Protein AF-A0A6J5WSJ8-F1 (afdb_monomer_lite)

Organism: Prunus armeniaca (NCBI:txid36596)

Sequence (218 aa):
MFQLLLCAAILGEIALILALLLEIKLAEPVMIAVDRLKRGRGPLVVRIIAGSVLFVLVARVYGTINIIKRTTMLNPSVLMNMLQISMTGFLLFLSVILDRLHHYTREVSLLRTEMEAAQRENQTFQEEKNGRAMELKILGQEIAKLRTNIMNTETEYETKAKGAKLEKTKAYALRKQYEGLLAEIDRVQEDNQILRSQLEWVDLSYDDKTKHARKRLH

Radius of gyration: 63.47 Å; chains: 1; bounding box: 126×29×179 Å

pLDDT: mean 77.01, std 12.91, range [43.78, 96.25]

Structure (mmCIF, N/CA/C/O backbone):
data_AF-A0A6J5WSJ8-F1
#
_entry.id   AF-A0A6J5WSJ8-F1
#
loop_
_atom_site.group_PDB
_atom_site.id
_atom_site.type_symbol
_atom_site.label_atom_id
_atom_site.label_alt_id
_atom_site.label_comp_id
_atom_site.label_asym_id
_atom_site.label_entity_id
_atom_site.label_seq_id
_atom_site.pdbx_PDB_ins_code
_atom_site.Cartn_x
_atom_site.Cartn_y
_atom_site.Cartn_z
_atom_site.occupancy
_atom_site.B_iso_or_equiv
_atom_site.auth_seq_id
_atom_site.auth_comp_id
_atom_site.auth_asym_id
_atom_site.auth_atom_id
_atom_site.pdbx_PDB_model_num
ATOM 1 N N . MET A 1 1 ? 43.840 13.680 -35.244 1.00 62.50 1 MET A N 1
ATOM 2 C CA . MET A 1 1 ? 42.854 14.376 -34.384 1.00 62.50 1 MET A CA 1
ATOM 3 C C . MET A 1 1 ? 41.443 13.793 -34.524 1.00 62.50 1 MET A C 1
ATOM 5 O O . MET A 1 1 ? 40.923 13.310 -33.530 1.00 62.50 1 MET A O 1
ATOM 9 N N . PHE A 1 2 ? 40.851 13.727 -35.726 1.00 72.69 2 PHE A N 1
ATOM 10 C CA . PHE A 1 2 ? 39.487 13.188 -35.926 1.00 72.69 2 PHE A CA 1
ATOM 11 C C . PHE A 1 2 ? 39.263 11.739 -35.449 1.00 72.69 2 PHE A C 1
ATOM 13 O O . PHE A 1 2 ? 38.199 11.429 -34.928 1.00 72.69 2 PHE A O 1
ATOM 20 N N . GLN A 1 3 ? 40.256 10.853 -35.564 1.00 75.38 3 GLN A N 1
ATOM 21 C CA . GLN A 1 3 ? 40.115 9.457 -35.120 1.00 75.38 3 GLN A CA 1
ATOM 22 C C . GLN A 1 3 ? 40.036 9.280 -33.605 1.00 75.38 3 GLN A C 1
ATOM 24 O O . GLN A 1 3 ? 39.341 8.383 -33.144 1.00 75.38 3 GLN A O 1
ATOM 29 N N . LEU A 1 4 ? 40.695 10.146 -32.832 1.00 77.19 4 LEU A N 1
ATOM 30 C CA . LEU A 1 4 ? 40.590 10.121 -31.372 1.00 77.19 4 LEU A CA 1
ATOM 31 C C . LEU A 1 4 ? 39.175 10.509 -30.930 1.00 77.19 4 LEU A C 1
ATOM 33 O O . LEU A 1 4 ? 38.622 9.885 -30.034 1.00 77.19 4 LEU A O 1
ATOM 37 N N . LEU A 1 5 ? 38.571 11.480 -31.621 1.00 78.56 5 LEU A N 1
ATOM 38 C CA . LEU A 1 5 ? 37.184 11.897 -31.411 1.00 78.56 5 LEU A CA 1
ATOM 39 C C . LEU A 1 5 ? 36.191 10.765 -31.713 1.00 78.56 5 LEU A C 1
ATOM 41 O O . LEU A 1 5 ? 35.295 10.514 -30.915 1.00 78.56 5 LEU A O 1
ATOM 45 N N . LEU A 1 6 ? 36.381 10.049 -32.827 1.00 78.38 6 LEU A N 1
ATOM 46 C CA . LEU A 1 6 ? 35.562 8.883 -33.183 1.00 78.38 6 LEU A CA 1
ATOM 47 C C . LEU A 1 6 ? 35.710 7.756 -32.148 1.00 78.38 6 LEU A C 1
ATOM 49 O O . LEU A 1 6 ? 34.717 7.166 -31.742 1.00 78.38 6 LEU A O 1
ATOM 53 N N . CYS A 1 7 ? 36.931 7.492 -31.679 1.00 76.50 7 CYS A N 1
ATOM 54 C CA . CYS A 1 7 ? 37.186 6.467 -30.667 1.00 76.50 7 CYS A CA 1
ATOM 55 C C . CYS A 1 7 ? 36.542 6.822 -29.314 1.00 76.50 7 CYS A C 1
ATOM 57 O O . CYS A 1 7 ? 35.886 5.983 -28.702 1.00 76.50 7 CYS A O 1
ATOM 59 N N . ALA A 1 8 ? 36.651 8.083 -28.882 1.00 79.94 8 ALA A N 1
ATOM 60 C CA . ALA A 1 8 ? 35.991 8.574 -27.673 1.00 79.94 8 ALA A CA 1
ATOM 61 C C . ALA A 1 8 ? 34.458 8.509 -27.778 1.00 79.94 8 ALA A C 1
ATOM 63 O O . ALA A 1 8 ? 33.795 8.154 -26.806 1.00 79.94 8 ALA A O 1
ATOM 64 N N . ALA A 1 9 ? 33.896 8.799 -28.957 1.00 77.31 9 ALA A N 1
ATOM 65 C CA . ALA A 1 9 ? 32.463 8.669 -29.208 1.00 77.31 9 ALA A CA 1
ATOM 66 C C . ALA A 1 9 ? 31.991 7.210 -29.089 1.00 77.31 9 ALA A C 1
ATOM 68 O O . ALA A 1 9 ? 31.019 6.952 -28.387 1.00 77.31 9 ALA A O 1
ATOM 69 N N . ILE A 1 10 ? 32.720 6.254 -29.683 1.00 79.31 10 ILE A N 1
ATOM 70 C CA . ILE A 1 10 ? 32.412 4.818 -29.559 1.00 79.31 10 ILE A CA 1
ATOM 71 C C . ILE A 1 10 ? 32.487 4.384 -28.091 1.00 79.31 10 ILE A C 1
ATOM 73 O O . ILE A 1 10 ? 31.609 3.672 -27.612 1.00 79.31 10 ILE A O 1
ATOM 77 N N . LEU A 1 11 ? 33.510 4.833 -27.358 1.00 81.44 11 LEU A N 1
ATOM 78 C CA . LEU A 1 11 ? 33.662 4.510 -25.940 1.00 81.44 11 LEU A CA 1
ATOM 79 C C . LEU A 1 11 ? 32.494 5.061 -25.106 1.00 81.44 11 LEU A C 1
ATOM 81 O O . LEU A 1 11 ? 31.986 4.364 -24.232 1.00 81.44 11 LEU A O 1
ATOM 85 N N . GLY A 1 12 ? 32.039 6.281 -25.405 1.00 77.31 12 GLY A N 1
ATOM 86 C CA . GLY A 1 12 ? 30.865 6.886 -24.777 1.00 77.31 12 GLY A CA 1
ATOM 87 C C . GLY A 1 12 ? 29.566 6.142 -25.092 1.00 77.31 12 GLY A C 1
ATOM 88 O O . GLY A 1 12 ? 28.760 5.914 -24.194 1.00 77.31 12 GLY A O 1
ATOM 89 N N . GLU A 1 13 ? 29.374 5.707 -26.338 1.00 73.75 13 GLU A N 1
ATOM 90 C CA . GLU A 1 13 ? 28.208 4.911 -26.739 1.00 73.75 13 GLU A CA 1
ATOM 91 C C . GLU A 1 13 ? 28.204 3.525 -26.083 1.00 73.75 13 GLU A C 1
ATOM 93 O O . GLU A 1 13 ? 27.172 3.092 -25.574 1.00 73.75 13 GLU A O 1
ATOM 98 N N . ILE A 1 14 ? 29.354 2.848 -26.015 1.00 76.75 14 ILE A N 1
ATOM 99 C CA . ILE A 1 14 ? 29.485 1.560 -25.319 1.00 76.75 14 ILE A CA 1
ATOM 100 C C . ILE A 1 14 ? 29.242 1.732 -23.817 1.00 76.75 14 ILE A C 1
ATOM 102 O O . ILE A 1 14 ? 28.529 0.924 -23.228 1.00 76.75 14 ILE A O 1
ATOM 106 N N . ALA A 1 15 ? 29.778 2.787 -23.198 1.00 76.62 15 ALA A N 1
ATOM 107 C CA . ALA A 1 15 ? 29.519 3.094 -21.793 1.00 76.62 15 ALA A CA 1
ATOM 108 C C . ALA A 1 15 ? 28.029 3.367 -21.532 1.00 76.62 15 ALA A C 1
ATOM 110 O O . ALA A 1 15 ? 27.500 2.923 -20.517 1.00 76.62 15 ALA A O 1
ATOM 111 N N . LEU A 1 16 ? 27.335 4.031 -22.462 1.00 71.75 16 LEU A N 1
ATOM 112 C CA . LEU A 1 16 ? 25.893 4.272 -22.381 1.00 71.75 16 LEU A CA 1
ATOM 113 C C . LEU A 1 16 ? 25.083 2.972 -22.502 1.00 71.75 16 LEU A C 1
ATOM 115 O O . LEU A 1 16 ? 24.150 2.760 -21.731 1.00 71.75 16 LEU A O 1
ATOM 119 N N . ILE A 1 17 ? 25.452 2.084 -23.431 1.00 72.62 17 ILE A N 1
ATOM 120 C CA . ILE A 1 17 ? 24.829 0.756 -23.568 1.00 72.62 17 ILE A CA 1
ATOM 121 C C . ILE A 1 17 ? 25.077 -0.075 -22.308 1.00 72.62 17 ILE A C 1
ATOM 123 O O . ILE A 1 17 ? 24.162 -0.730 -21.813 1.00 72.62 17 ILE A O 1
ATOM 127 N N . LEU A 1 18 ? 26.294 -0.031 -21.767 1.00 70.94 18 LEU A N 1
ATOM 128 C CA . LEU A 1 18 ? 26.653 -0.756 -20.556 1.00 70.94 18 LEU A CA 1
ATOM 129 C C . LEU A 1 18 ? 25.909 -0.207 -19.333 1.00 70.94 18 LEU A C 1
ATOM 131 O O . LEU A 1 18 ? 25.425 -1.002 -18.540 1.00 70.94 18 LEU A O 1
ATOM 135 N N . ALA A 1 19 ? 25.746 1.112 -19.212 1.00 68.25 19 ALA A N 1
ATOM 136 C CA . ALA A 1 19 ? 24.919 1.731 -18.176 1.00 68.25 19 ALA A CA 1
ATOM 137 C C . ALA A 1 19 ? 23.450 1.289 -18.292 1.00 68.25 19 ALA A C 1
ATOM 139 O O . ALA A 1 19 ? 22.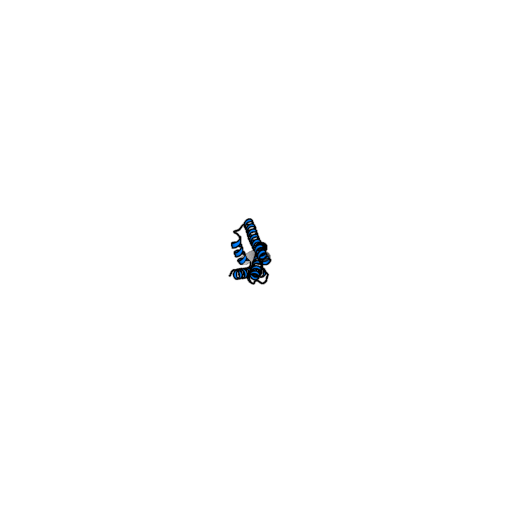852 0.882 -17.302 1.00 68.25 19 ALA A O 1
ATOM 140 N N . LEU A 1 20 ? 22.887 1.264 -19.505 1.00 66.38 20 LEU A N 1
ATOM 141 C CA . LEU A 1 20 ? 21.530 0.755 -19.743 1.00 66.38 20 LEU A CA 1
ATOM 142 C C . LEU A 1 20 ? 21.379 -0.733 -19.378 1.00 66.38 20 LEU A C 1
ATOM 144 O O . LEU A 1 20 ? 20.339 -1.122 -18.853 1.00 66.38 20 LEU A O 1
ATOM 148 N N . LEU A 1 21 ? 22.400 -1.560 -19.635 1.00 67.25 21 LEU A N 1
ATOM 149 C CA . LEU A 1 21 ? 22.406 -2.981 -19.262 1.00 67.25 21 LEU A CA 1
ATOM 150 C C . LEU A 1 21 ? 22.602 -3.203 -17.757 1.00 67.25 21 LEU A C 1
ATOM 152 O O . LEU A 1 21 ? 21.998 -4.111 -17.189 1.00 67.25 21 LEU A O 1
ATOM 156 N N . LEU A 1 22 ? 23.468 -2.408 -17.126 1.00 63.81 22 LEU A N 1
ATOM 157 C CA . LEU A 1 22 ? 23.772 -2.495 -15.699 1.00 63.81 22 LEU A CA 1
ATOM 158 C C . LEU A 1 22 ? 22.579 -2.049 -14.852 1.00 63.81 22 LEU A C 1
ATOM 160 O O . LEU A 1 22 ? 22.399 -2.536 -13.735 1.00 63.81 22 LEU A O 1
ATOM 164 N N . GLU A 1 23 ? 21.771 -1.114 -15.354 1.00 57.41 23 GLU A N 1
ATOM 165 C CA . GLU A 1 23 ? 20.912 -0.321 -14.489 1.00 57.41 23 GLU A CA 1
ATOM 166 C C . GLU A 1 23 ? 19.469 -0.216 -14.965 1.00 57.41 23 GLU A C 1
ATOM 168 O O . GLU A 1 23 ? 18.970 0.825 -15.380 1.00 57.41 23 GLU A O 1
ATOM 173 N N . ILE A 1 24 ? 18.718 -1.245 -14.591 1.00 57.22 24 ILE A N 1
ATOM 174 C CA . ILE A 1 24 ? 17.277 -1.176 -14.306 1.00 57.22 24 ILE A CA 1
ATOM 175 C C . ILE A 1 24 ? 17.001 -0.254 -13.071 1.00 57.22 24 ILE A C 1
ATOM 177 O O . ILE A 1 24 ? 15.909 -0.264 -12.508 1.00 57.22 24 ILE A O 1
ATOM 181 N N . LYS A 1 25 ? 17.964 0.568 -12.604 1.00 52.00 25 LYS A N 1
ATOM 182 C CA . LYS A 1 25 ? 17.822 1.470 -11.436 1.00 52.00 25 LYS A CA 1
ATOM 183 C C . LYS A 1 25 ? 18.343 2.911 -11.599 1.00 52.00 25 LYS A C 1
ATOM 185 O O . LYS A 1 25 ? 17.672 3.793 -11.087 1.00 52.00 25 LYS A O 1
ATOM 190 N N . LEU A 1 26 ? 19.452 3.198 -12.295 1.00 49.84 26 LEU A N 1
ATOM 191 C CA . LEU A 1 26 ? 19.887 4.589 -12.585 1.00 49.84 26 LEU A CA 1
ATOM 192 C C . LEU A 1 26 ? 19.557 5.066 -14.010 1.00 49.84 26 LEU A C 1
ATOM 194 O O . LEU A 1 26 ? 20.022 6.121 -14.445 1.00 49.84 26 LEU A O 1
ATOM 198 N N . ALA A 1 27 ? 18.693 4.343 -14.725 1.00 57.38 27 ALA A N 1
ATOM 199 C CA . ALA A 1 27 ? 18.149 4.810 -15.994 1.00 57.38 27 ALA A CA 1
ATOM 200 C C . ALA A 1 27 ? 17.342 6.114 -15.852 1.00 57.38 27 ALA A C 1
ATOM 202 O O . ALA A 1 27 ? 17.273 6.863 -16.815 1.00 57.38 27 ALA A O 1
ATOM 203 N N . GLU A 1 28 ? 16.778 6.440 -14.682 1.00 59.38 28 GLU A N 1
ATOM 204 C CA . GLU A 1 28 ? 15.999 7.673 -14.476 1.00 59.38 28 GLU A CA 1
ATOM 205 C C . GLU A 1 28 ? 16.780 8.968 -14.770 1.00 59.38 28 GLU A C 1
ATOM 207 O O . GLU A 1 28 ? 16.355 9.726 -15.647 1.00 59.38 28 GLU A O 1
ATOM 212 N N . PRO A 1 29 ? 17.921 9.263 -14.113 1.00 57.91 29 PRO A N 1
ATOM 213 C CA . PRO A 1 29 ? 18.657 10.499 -14.376 1.00 57.91 29 PRO A CA 1
ATOM 214 C C . PRO A 1 29 ? 19.257 10.544 -15.788 1.00 57.91 29 PRO A C 1
ATOM 216 O O . PRO A 1 29 ? 19.247 11.601 -16.426 1.00 57.91 29 PRO A O 1
ATOM 219 N N . VAL A 1 30 ? 19.735 9.405 -16.306 1.00 60.12 30 VAL A N 1
ATOM 220 C CA . VAL A 1 30 ? 20.294 9.303 -17.665 1.00 60.12 30 VAL A CA 1
ATOM 221 C C . VAL A 1 30 ? 19.201 9.519 -18.715 1.00 60.12 30 VAL A C 1
ATOM 223 O O . VAL A 1 30 ? 19.397 10.280 -19.662 1.00 60.12 30 VAL A O 1
ATOM 226 N N . MET A 1 31 ? 18.017 8.940 -18.520 1.00 59.97 31 MET A N 1
ATOM 227 C CA . MET A 1 31 ? 16.862 9.117 -19.401 1.00 59.97 31 MET A CA 1
ATOM 228 C C . MET A 1 31 ? 16.343 10.553 -19.361 1.00 59.97 31 MET A C 1
ATOM 230 O O . MET A 1 31 ? 16.075 11.102 -20.421 1.00 59.97 31 MET A O 1
ATOM 234 N N . ILE A 1 32 ? 16.283 11.210 -18.195 1.00 62.22 32 ILE A N 1
ATOM 235 C CA . ILE A 1 32 ? 15.888 12.628 -18.099 1.00 62.22 32 ILE A CA 1
ATOM 236 C C . ILE A 1 32 ? 16.868 13.525 -18.872 1.00 62.22 32 ILE A C 1
ATOM 238 O O . ILE A 1 32 ? 16.444 14.466 -19.551 1.00 62.22 32 ILE A O 1
ATOM 242 N N . ALA A 1 33 ? 18.172 13.241 -18.804 1.00 60.81 33 ALA A N 1
ATOM 243 C CA . ALA A 1 33 ? 19.187 13.982 -19.551 1.00 60.81 33 ALA A CA 1
ATOM 244 C C . ALA A 1 33 ? 19.078 13.748 -21.071 1.00 60.81 33 ALA A C 1
ATOM 246 O O . ALA A 1 33 ? 19.107 14.708 -21.848 1.00 60.81 33 ALA A O 1
ATOM 247 N N . VAL A 1 34 ? 18.886 12.497 -21.500 1.00 61.19 34 VAL A N 1
ATOM 248 C CA . VAL A 1 34 ? 18.713 12.139 -22.920 1.00 61.19 34 VAL A CA 1
ATOM 249 C C . VAL A 1 34 ? 17.382 12.664 -23.474 1.00 61.19 34 VAL A C 1
ATOM 251 O O . VAL A 1 34 ? 17.343 13.182 -24.592 1.00 61.19 34 VAL A O 1
ATOM 254 N N . ASP A 1 35 ? 16.305 12.627 -22.690 1.00 60.91 35 ASP A N 1
ATOM 255 C CA . ASP A 1 35 ? 14.992 13.148 -23.072 1.00 60.91 35 ASP A CA 1
ATOM 256 C C . ASP A 1 35 ? 15.025 14.664 -23.252 1.00 60.91 35 ASP A C 1
ATOM 258 O O . ASP A 1 35 ? 14.472 15.173 -24.227 1.00 60.91 35 ASP A O 1
ATOM 262 N N . ARG A 1 36 ? 15.728 15.408 -22.388 1.00 60.16 36 ARG A N 1
ATOM 263 C CA . ARG A 1 36 ? 15.911 16.860 -22.577 1.00 60.16 36 ARG A CA 1
ATOM 264 C C . ARG A 1 36 ? 16.653 17.190 -23.871 1.00 60.16 36 ARG A C 1
ATOM 266 O O . ARG A 1 36 ? 16.349 18.204 -24.496 1.00 60.16 36 ARG A O 1
ATOM 273 N N . LEU A 1 37 ? 17.577 16.330 -24.298 1.00 53.84 37 LEU A N 1
ATOM 274 C CA . LEU A 1 37 ? 18.325 16.514 -25.541 1.00 53.84 37 LEU A CA 1
ATOM 275 C C . LEU A 1 37 ? 17.518 16.105 -26.790 1.00 53.84 37 LEU A C 1
ATOM 277 O O . LEU A 1 37 ? 17.679 16.715 -27.851 1.00 53.84 37 LEU A O 1
ATOM 281 N N . LYS A 1 38 ? 16.629 15.106 -26.678 1.00 53.69 38 LYS A N 1
ATOM 282 C CA . LYS A 1 38 ? 15.843 14.566 -27.807 1.00 53.69 38 LYS A CA 1
ATOM 283 C C . LYS A 1 38 ? 14.448 15.188 -27.990 1.00 53.69 38 LYS A C 1
ATOM 285 O O . LYS A 1 38 ? 13.948 15.195 -29.114 1.00 53.69 38 LYS A O 1
ATOM 290 N N . ARG A 1 39 ? 13.825 15.772 -26.955 1.00 52.22 39 ARG A N 1
ATOM 291 C CA . ARG A 1 39 ? 12.416 16.247 -26.976 1.00 52.22 39 ARG A CA 1
ATOM 292 C C . ARG A 1 39 ? 12.131 17.451 -27.892 1.00 52.22 39 ARG A C 1
ATOM 294 O O . ARG A 1 39 ? 10.975 17.820 -28.060 1.00 52.22 39 ARG A O 1
ATOM 301 N N . GLY A 1 40 ? 13.152 18.037 -28.522 1.00 48.41 40 GLY A N 1
ATOM 302 C CA . GLY A 1 40 ? 13.007 19.167 -29.449 1.00 48.41 40 GLY A CA 1
ATOM 303 C C . GLY A 1 40 ? 12.941 18.819 -30.944 1.00 48.41 40 GLY A C 1
ATOM 304 O O . GLY A 1 40 ? 12.718 19.721 -31.748 1.00 48.41 40 GLY A O 1
ATOM 305 N N . ARG A 1 41 ? 13.162 17.562 -31.364 1.00 57.53 41 ARG A N 1
ATOM 306 C CA . ARG A 1 41 ? 13.249 17.206 -32.798 1.00 57.53 41 ARG A CA 1
ATOM 307 C C . ARG A 1 41 ? 12.188 16.175 -33.180 1.00 57.53 41 ARG A C 1
ATOM 309 O O . ARG A 1 41 ? 12.256 15.024 -32.771 1.00 57.53 41 ARG A O 1
ATOM 316 N N . GLY A 1 42 ? 11.195 16.607 -33.961 1.00 57.69 42 GLY A N 1
ATOM 317 C CA . GLY A 1 42 ? 10.070 15.767 -34.376 1.00 57.69 42 GLY A CA 1
ATOM 318 C C . GLY A 1 42 ? 10.480 14.537 -35.214 1.00 57.69 42 GLY A C 1
ATOM 319 O O . GLY A 1 42 ? 11.516 14.576 -35.886 1.00 57.69 42 GLY A O 1
ATOM 320 N N . PRO A 1 43 ? 9.649 13.471 -35.244 1.00 56.16 43 PRO A N 1
ATOM 321 C CA . PRO A 1 43 ? 9.966 12.177 -35.877 1.00 56.16 43 PRO A CA 1
ATOM 322 C C . PRO A 1 43 ? 10.379 12.277 -37.353 1.00 56.16 43 PRO A C 1
ATOM 324 O O . PRO A 1 43 ? 11.220 11.523 -37.841 1.00 56.16 43 PRO A O 1
ATOM 327 N N . LEU A 1 44 ? 9.808 13.248 -38.067 1.00 55.34 44 LEU A N 1
ATOM 328 C CA . LEU A 1 44 ? 10.083 13.498 -39.481 1.00 55.34 44 LEU A CA 1
ATOM 329 C C . LEU A 1 44 ? 11.502 14.037 -39.712 1.00 55.34 44 LEU A C 1
ATOM 331 O O . LEU A 1 44 ? 12.173 13.628 -40.656 1.00 55.34 44 LEU A O 1
ATOM 335 N N . VAL A 1 45 ? 11.990 14.906 -38.824 1.00 61.16 45 VAL A N 1
ATOM 336 C CA . VAL A 1 45 ? 13.313 15.534 -38.949 1.00 61.16 45 VAL A CA 1
ATOM 337 C C . VAL A 1 45 ? 14.421 14.517 -38.674 1.00 61.16 45 VAL A C 1
ATOM 339 O O . VAL A 1 45 ? 15.427 14.499 -39.380 1.00 61.16 45 VAL A O 1
ATOM 342 N N . VAL A 1 46 ? 14.211 13.612 -37.714 1.00 62.84 46 VAL A N 1
ATOM 343 C CA . VAL A 1 46 ? 15.167 12.539 -37.393 1.00 62.84 46 VAL A CA 1
ATOM 344 C C . VAL A 1 46 ? 15.357 11.599 -38.585 1.00 62.84 46 VAL A C 1
ATOM 346 O O . VAL A 1 46 ? 16.488 11.267 -38.936 1.00 62.84 46 VAL A O 1
ATOM 349 N N . ARG A 1 47 ? 14.269 11.236 -39.277 1.00 62.59 47 ARG A N 1
ATOM 350 C CA . ARG A 1 47 ? 14.321 10.345 -40.445 1.00 62.59 47 ARG A CA 1
ATOM 351 C C . ARG A 1 47 ? 15.050 10.973 -41.639 1.00 62.59 47 ARG A C 1
ATOM 353 O O . ARG A 1 47 ? 15.798 10.280 -42.326 1.00 62.59 47 ARG A O 1
ATOM 360 N N . ILE A 1 48 ? 14.872 12.276 -41.863 1.00 68.62 48 ILE A N 1
ATOM 361 C CA . ILE A 1 48 ? 15.548 13.014 -42.943 1.00 68.62 48 ILE A CA 1
ATOM 362 C C . ILE A 1 48 ? 17.045 13.171 -42.645 1.00 68.62 48 ILE A C 1
ATOM 364 O O . ILE A 1 48 ? 17.871 12.946 -43.529 1.00 68.62 48 ILE A O 1
ATOM 368 N N . ILE A 1 49 ? 17.409 13.496 -41.399 1.00 69.56 49 ILE A N 1
ATOM 369 C CA . ILE A 1 49 ? 18.814 13.621 -40.980 1.00 69.56 49 ILE A CA 1
ATOM 370 C C . ILE A 1 49 ? 19.521 12.260 -41.031 1.00 69.56 49 ILE A C 1
ATOM 372 O O . ILE A 1 49 ? 20.646 12.169 -41.511 1.00 69.56 49 ILE A O 1
ATOM 376 N N . ALA A 1 50 ? 18.862 11.179 -40.608 1.00 68.19 50 ALA A N 1
ATOM 377 C CA . ALA A 1 50 ? 19.424 9.834 -40.725 1.00 68.19 50 ALA A CA 1
ATOM 378 C C . ALA A 1 50 ? 19.689 9.455 -42.194 1.00 68.19 50 ALA A C 1
ATOM 380 O O . ALA A 1 50 ? 20.753 8.927 -42.518 1.00 68.19 50 ALA A O 1
ATOM 381 N N . GLY A 1 51 ? 18.754 9.782 -43.094 1.00 71.75 51 GLY A N 1
ATOM 382 C CA . GLY A 1 51 ? 18.918 9.568 -44.532 1.00 71.75 51 GLY A CA 1
ATOM 383 C C . GLY A 1 51 ? 20.070 10.375 -45.135 1.00 71.75 51 GLY A C 1
ATOM 384 O O . GLY A 1 51 ? 20.854 9.831 -45.914 1.00 71.75 51 GLY A O 1
ATOM 385 N N . SER A 1 52 ? 20.223 11.647 -44.752 1.00 75.31 52 SER A N 1
ATOM 386 C CA . SER A 1 52 ? 21.305 12.495 -45.268 1.00 75.31 52 SER A CA 1
ATOM 387 C C . SER A 1 52 ? 22.683 12.039 -44.783 1.00 75.31 52 SER A C 1
ATOM 389 O O . SER A 1 52 ? 23.629 11.985 -45.569 1.00 75.31 52 SER A O 1
ATOM 391 N N . VAL A 1 53 ? 22.797 11.631 -43.520 1.00 75.69 53 VAL A N 1
ATOM 392 C CA . VAL A 1 53 ? 24.048 11.114 -42.952 1.00 75.69 53 VAL A CA 1
ATOM 393 C C . VAL A 1 53 ? 24.425 9.766 -43.577 1.00 75.69 53 VAL A C 1
ATOM 395 O O . VAL A 1 53 ? 25.592 9.553 -43.916 1.00 75.69 53 VAL A O 1
ATOM 398 N N . LEU A 1 54 ? 23.445 8.890 -43.825 1.00 73.88 54 LEU A N 1
ATOM 399 C CA . LEU A 1 54 ? 23.656 7.637 -44.556 1.00 73.88 54 LEU A CA 1
ATOM 400 C C . LEU A 1 54 ? 24.141 7.897 -45.990 1.00 73.88 54 LEU A C 1
ATOM 402 O O . LEU A 1 54 ? 25.096 7.268 -46.442 1.00 73.88 54 LEU A O 1
ATOM 406 N N . PHE A 1 55 ? 23.530 8.853 -46.691 1.00 81.00 55 PHE A N 1
ATOM 407 C CA . PHE A 1 55 ? 23.938 9.233 -48.043 1.00 81.00 55 PHE A CA 1
ATOM 408 C C . PHE A 1 55 ? 25.385 9.753 -48.088 1.00 81.00 55 PHE A C 1
ATOM 410 O O . PHE A 1 55 ? 26.170 9.340 -48.944 1.00 81.00 55 PHE A O 1
ATOM 417 N N . VAL A 1 56 ? 25.776 10.597 -47.127 1.00 81.25 56 VAL A N 1
ATOM 418 C CA . VAL A 1 56 ? 27.157 11.095 -46.997 1.00 81.25 56 VAL A CA 1
ATOM 419 C C . VAL A 1 56 ? 28.144 9.958 -46.714 1.00 81.25 56 VAL A C 1
ATOM 421 O O . VAL A 1 56 ? 29.239 9.950 -47.284 1.00 81.25 56 VAL A O 1
ATOM 424 N N . LEU A 1 57 ? 27.774 8.976 -45.884 1.00 77.38 57 LEU A N 1
ATOM 425 C CA . LEU A 1 57 ? 28.606 7.793 -45.643 1.00 77.38 57 LEU A CA 1
ATOM 426 C C . LEU A 1 57 ? 28.809 6.993 -46.936 1.00 77.38 57 LEU A C 1
ATOM 428 O O . LEU A 1 57 ? 29.939 6.642 -47.275 1.00 77.38 57 LEU A O 1
ATOM 432 N N . VAL A 1 58 ? 27.733 6.745 -47.682 1.00 77.88 58 VAL A N 1
ATOM 433 C CA . VAL A 1 58 ? 27.786 6.021 -48.957 1.00 77.88 58 VAL A CA 1
ATOM 434 C C . VAL A 1 58 ? 28.700 6.749 -49.950 1.00 77.88 58 VAL A C 1
ATOM 436 O O . VAL A 1 58 ? 29.587 6.125 -50.532 1.00 77.88 58 VAL A O 1
ATOM 439 N N . ALA A 1 59 ? 28.586 8.073 -50.076 1.00 79.25 59 ALA A N 1
ATOM 440 C CA . ALA A 1 59 ? 29.469 8.874 -50.928 1.00 79.25 59 ALA A CA 1
ATOM 441 C C . ALA A 1 59 ? 30.957 8.756 -50.531 1.00 79.25 59 ALA A C 1
ATOM 443 O O . ALA A 1 59 ? 31.829 8.645 -51.398 1.00 79.25 59 ALA A O 1
ATOM 444 N N . ARG A 1 60 ? 31.258 8.717 -49.224 1.00 75.94 60 ARG A N 1
ATOM 445 C CA . ARG A 1 60 ? 32.622 8.505 -48.701 1.00 75.94 60 ARG A CA 1
ATOM 446 C C . ARG A 1 60 ? 33.156 7.114 -49.054 1.00 75.94 60 ARG A C 1
ATOM 448 O O . ARG A 1 60 ? 34.295 7.001 -49.504 1.00 75.94 60 ARG A O 1
ATOM 455 N N . VAL A 1 61 ? 32.331 6.076 -48.904 1.00 76.56 61 VAL A N 1
ATOM 456 C CA . VAL A 1 61 ? 32.669 4.685 -49.259 1.00 76.56 61 VAL A CA 1
ATOM 457 C C . VAL A 1 61 ? 32.987 4.570 -50.751 1.00 76.56 61 VAL A C 1
ATOM 459 O O . VAL A 1 61 ? 34.029 4.025 -51.118 1.00 76.56 61 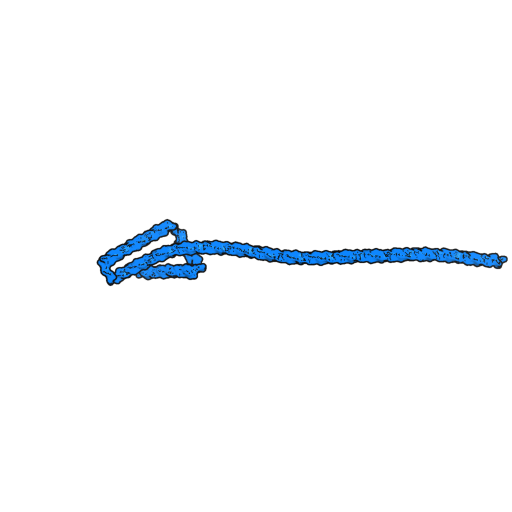VAL A O 1
ATOM 462 N N . TYR A 1 62 ? 32.142 5.140 -51.613 1.00 77.88 62 TYR A N 1
ATOM 463 C CA . TYR A 1 62 ? 32.362 5.137 -53.062 1.00 77.88 62 TYR A CA 1
ATOM 464 C C . TYR A 1 62 ? 33.675 5.824 -53.458 1.00 77.88 62 TYR A C 1
ATOM 466 O O . TYR A 1 62 ? 34.414 5.298 -54.294 1.00 77.88 62 TYR A O 1
ATOM 474 N N . GLY A 1 63 ? 34.002 6.960 -52.833 1.00 78.00 63 GLY A N 1
ATOM 475 C CA . GLY A 1 63 ? 35.264 7.664 -53.067 1.00 78.00 63 GLY A CA 1
ATOM 476 C C . GLY A 1 63 ? 36.485 6.808 -52.728 1.00 78.00 63 GLY A C 1
ATOM 477 O O . GLY A 1 63 ? 37.405 6.689 -53.537 1.00 78.00 63 GLY A O 1
ATOM 478 N N . THR A 1 64 ? 36.476 6.143 -51.573 1.00 72.38 64 THR A N 1
ATOM 479 C CA . THR A 1 64 ? 37.590 5.286 -51.148 1.00 72.38 64 THR A CA 1
ATOM 480 C C . THR A 1 64 ? 37.716 4.028 -52.000 1.00 72.38 64 THR A C 1
ATOM 482 O O . THR A 1 64 ? 38.832 3.702 -52.398 1.00 72.38 64 THR A O 1
ATOM 485 N N . ILE A 1 65 ? 36.609 3.381 -52.384 1.00 74.06 65 ILE A N 1
ATOM 486 C CA . ILE A 1 65 ? 36.626 2.252 -53.334 1.00 74.06 65 ILE A CA 1
ATOM 487 C C . ILE A 1 65 ? 37.249 2.674 -54.670 1.00 74.06 65 ILE A C 1
ATOM 489 O O . ILE A 1 65 ? 38.048 1.932 -55.237 1.00 74.06 65 ILE A O 1
ATOM 493 N N . ASN A 1 66 ? 36.925 3.869 -55.169 1.00 75.38 66 ASN A N 1
ATOM 494 C CA . ASN A 1 66 ? 37.493 4.380 -56.417 1.00 75.38 66 ASN A CA 1
ATOM 495 C C . ASN A 1 66 ? 39.006 4.657 -56.302 1.00 75.38 66 ASN A C 1
ATOM 497 O O . ASN A 1 66 ? 39.750 4.412 -57.248 1.00 75.38 66 ASN A O 1
ATOM 501 N N . ILE A 1 67 ? 39.477 5.112 -55.135 1.00 71.00 67 ILE A N 1
ATOM 502 C CA . ILE A 1 67 ? 40.909 5.314 -54.853 1.00 71.00 67 ILE A CA 1
ATOM 503 C C . ILE A 1 67 ? 41.641 3.966 -54.756 1.00 71.00 67 ILE A C 1
ATOM 505 O O . ILE A 1 67 ? 42.699 3.810 -55.358 1.00 71.00 67 ILE A O 1
ATOM 509 N N . ILE A 1 68 ? 41.059 2.967 -54.087 1.00 68.25 68 ILE A N 1
ATOM 510 C CA . ILE A 1 68 ? 41.610 1.602 -53.980 1.00 68.25 68 ILE A CA 1
ATOM 511 C C . ILE A 1 68 ? 41.682 0.919 -55.350 1.00 68.25 68 ILE A C 1
ATOM 513 O O . ILE A 1 68 ? 42.666 0.266 -55.668 1.00 68.25 68 ILE A O 1
ATOM 517 N N . LYS A 1 69 ? 40.671 1.103 -56.208 1.00 70.62 69 LYS A N 1
ATOM 518 C CA . LYS A 1 69 ? 40.705 0.583 -57.586 1.00 70.62 69 LYS A CA 1
ATOM 519 C C . LYS A 1 69 ? 41.840 1.184 -58.422 1.00 70.62 69 LYS A C 1
ATOM 521 O O . LYS A 1 69 ? 42.282 0.553 -59.374 1.00 70.62 69 LYS A O 1
ATOM 526 N N . ARG A 1 70 ? 42.297 2.396 -58.083 1.00 68.94 70 ARG A N 1
ATOM 527 C CA . ARG A 1 70 ? 43.377 3.114 -58.781 1.00 68.94 70 ARG A CA 1
ATOM 528 C C . ARG A 1 70 ? 44.754 2.945 -58.134 1.00 68.94 70 ARG A C 1
ATOM 530 O O . ARG A 1 70 ? 45.745 3.274 -58.774 1.00 68.94 70 ARG A O 1
ATOM 537 N N . THR A 1 71 ? 44.837 2.474 -56.888 1.00 58.94 71 THR A N 1
ATOM 538 C CA . THR A 1 71 ? 46.091 2.394 -56.121 1.00 58.94 71 THR A CA 1
ATOM 539 C C . THR A 1 71 ? 46.209 1.064 -55.388 1.00 58.94 71 THR A C 1
ATOM 541 O O . THR A 1 71 ? 45.285 0.623 -54.714 1.00 58.94 71 THR A O 1
ATOM 544 N N . THR A 1 72 ? 47.367 0.418 -55.493 1.00 59.56 72 THR A N 1
ATOM 545 C CA . THR A 1 72 ? 47.643 -0.861 -54.829 1.00 59.56 72 THR A CA 1
ATOM 546 C C . THR A 1 72 ? 47.510 -0.720 -53.303 1.00 59.56 72 THR A C 1
ATOM 548 O O . THR A 1 72 ? 47.989 0.258 -52.722 1.00 59.56 72 THR A O 1
ATOM 551 N N . MET A 1 73 ? 46.873 -1.705 -52.654 1.00 58.06 73 MET A N 1
ATOM 552 C CA . MET A 1 73 ? 46.462 -1.729 -51.232 1.00 58.06 73 MET A CA 1
ATOM 553 C C . MET A 1 73 ? 47.561 -1.450 -50.185 1.00 58.06 73 MET A C 1
ATOM 555 O O . MET A 1 73 ? 47.237 -1.263 -49.017 1.00 58.06 73 MET A O 1
ATOM 559 N N . LEU A 1 74 ? 48.841 -1.404 -50.565 1.00 60.31 74 LEU A N 1
ATOM 560 C CA . LEU A 1 74 ? 49.980 -1.277 -49.646 1.00 60.31 74 LEU A CA 1
ATOM 561 C C . LEU A 1 74 ? 50.275 0.155 -49.162 1.00 60.31 74 LEU A C 1
ATOM 563 O O . LEU A 1 74 ? 51.245 0.369 -48.439 1.00 60.31 74 LEU A O 1
ATOM 567 N N . ASN A 1 75 ? 49.464 1.145 -49.543 1.00 68.06 75 ASN A N 1
ATOM 568 C CA . ASN A 1 75 ? 49.667 2.523 -49.106 1.00 68.06 75 ASN A CA 1
ATOM 569 C C . ASN A 1 75 ? 49.086 2.753 -47.692 1.00 68.06 75 ASN A C 1
ATOM 571 O O . ASN A 1 75 ? 47.875 2.595 -47.503 1.00 68.06 75 ASN A O 1
ATOM 575 N N . PRO A 1 76 ? 49.890 3.203 -46.707 1.00 71.50 76 PRO A N 1
ATOM 576 C CA . PRO A 1 76 ? 49.450 3.365 -45.314 1.00 71.50 76 PRO A CA 1
ATOM 577 C C . PRO A 1 76 ? 48.285 4.359 -45.155 1.00 71.50 76 PRO A C 1
ATOM 579 O O . PRO A 1 76 ? 47.438 4.199 -44.276 1.00 71.50 76 PRO A O 1
ATOM 582 N N . SER A 1 77 ? 48.167 5.345 -46.049 1.00 73.62 77 SER A N 1
ATOM 583 C CA . SER A 1 77 ? 47.053 6.304 -46.065 1.00 73.62 77 SER A CA 1
ATOM 584 C C . SER A 1 77 ? 45.709 5.671 -46.448 1.00 73.62 77 SER A C 1
ATOM 586 O O . SER A 1 77 ? 44.658 6.123 -45.991 1.00 73.62 77 SER A O 1
ATOM 588 N N . VAL A 1 78 ? 45.720 4.617 -47.271 1.00 75.44 78 VAL A N 1
ATOM 589 C CA . VAL A 1 78 ? 44.499 3.921 -47.707 1.00 75.44 78 VAL A CA 1
ATOM 590 C C . VAL A 1 78 ? 43.951 3.055 -46.575 1.00 75.44 78 VAL A C 1
ATOM 592 O O . VAL A 1 78 ? 42.751 3.107 -46.305 1.00 75.44 78 VAL A O 1
ATOM 595 N N . LEU A 1 79 ? 44.825 2.342 -45.856 1.00 75.25 79 LEU A N 1
ATOM 596 C CA . LEU A 1 79 ? 44.447 1.542 -44.686 1.00 75.25 79 LEU A CA 1
ATOM 597 C C . LEU A 1 79 ? 43.805 2.410 -43.594 1.00 75.25 79 LEU A C 1
ATOM 599 O O . LEU A 1 79 ? 42.781 2.041 -43.018 1.00 75.25 79 LEU A O 1
ATOM 603 N N . MET A 1 80 ? 44.355 3.605 -43.364 1.00 76.31 80 MET A N 1
ATOM 604 C CA . MET A 1 80 ? 43.823 4.523 -42.361 1.00 76.31 80 MET A CA 1
ATOM 605 C C . MET A 1 80 ? 42.433 5.063 -42.721 1.00 76.31 80 MET A C 1
ATOM 607 O O . MET A 1 80 ? 41.551 5.143 -41.863 1.00 76.31 80 MET A O 1
ATOM 611 N N . ASN A 1 81 ? 42.204 5.359 -44.003 1.00 77.19 81 ASN A N 1
ATOM 612 C CA . ASN A 1 81 ? 40.893 5.778 -44.497 1.00 77.19 81 ASN A CA 1
ATOM 613 C C . ASN A 1 81 ? 39.859 4.643 -44.448 1.00 77.19 81 ASN A C 1
ATOM 615 O O . ASN A 1 81 ? 38.717 4.889 -44.062 1.00 77.19 81 ASN A O 1
ATOM 619 N N . MET A 1 82 ? 40.241 3.403 -44.779 1.00 77.38 82 MET A N 1
ATOM 620 C CA . MET A 1 82 ? 39.359 2.235 -44.632 1.00 77.38 82 MET A CA 1
ATOM 621 C C . MET A 1 82 ? 38.917 2.046 -43.178 1.00 77.38 82 MET A C 1
ATOM 623 O O . MET A 1 82 ? 37.726 1.876 -42.907 1.00 77.38 82 MET A O 1
ATOM 627 N N . LEU A 1 83 ? 39.864 2.143 -42.239 1.00 77.62 83 LEU A N 1
ATOM 628 C CA . LEU A 1 83 ? 39.577 2.040 -40.812 1.00 77.62 83 LEU A CA 1
ATOM 629 C C . LEU A 1 83 ? 38.626 3.155 -40.356 1.00 77.62 83 LEU A C 1
ATOM 631 O O . LEU A 1 83 ? 37.641 2.890 -39.670 1.00 77.62 83 LEU A O 1
ATOM 635 N N . GLN A 1 84 ? 38.867 4.397 -40.781 1.00 79.19 84 GLN A N 1
ATOM 636 C CA . GLN A 1 84 ? 38.014 5.534 -40.434 1.00 79.19 84 GLN A CA 1
ATOM 637 C C . GLN A 1 84 ? 36.575 5.378 -40.954 1.00 79.19 84 GLN A C 1
ATOM 639 O O . GLN A 1 84 ? 35.621 5.727 -40.253 1.00 79.19 84 GLN A O 1
ATOM 644 N N . ILE A 1 85 ? 36.402 4.850 -42.165 1.00 79.56 85 ILE A N 1
ATOM 645 C CA . ILE A 1 85 ? 35.080 4.606 -42.757 1.00 79.56 85 ILE A CA 1
ATOM 646 C C . ILE A 1 85 ? 34.343 3.511 -41.990 1.00 79.56 85 ILE A C 1
ATOM 648 O O . ILE A 1 85 ? 33.178 3.703 -41.643 1.00 79.56 85 ILE A O 1
ATOM 652 N N . SER A 1 86 ? 35.028 2.412 -41.660 1.00 82.94 86 SER A N 1
ATOM 653 C CA . SER A 1 86 ? 34.450 1.329 -40.858 1.00 82.94 86 SER A CA 1
ATOM 654 C C . SER A 1 86 ? 34.001 1.820 -39.479 1.00 82.94 86 SER A C 1
ATOM 656 O O . SER A 1 86 ? 32.895 1.507 -39.047 1.00 82.94 86 SER A O 1
ATOM 658 N N . MET A 1 87 ? 34.816 2.644 -38.810 1.00 77.44 87 MET A N 1
ATOM 659 C CA . MET A 1 87 ? 34.485 3.215 -37.496 1.00 77.44 87 MET A CA 1
ATOM 660 C C . MET A 1 87 ? 33.291 4.174 -37.565 1.00 77.44 87 MET A C 1
ATOM 662 O O . MET A 1 87 ? 32.425 4.160 -36.696 1.00 77.44 87 MET A O 1
ATOM 666 N N . THR A 1 88 ? 33.211 4.981 -38.626 1.00 80.50 88 THR A N 1
ATOM 667 C CA . THR A 1 88 ? 32.094 5.917 -38.830 1.00 80.50 88 THR A CA 1
ATOM 668 C C . THR A 1 88 ? 30.795 5.167 -39.141 1.00 80.50 88 THR A C 1
ATOM 670 O O . THR A 1 88 ? 29.741 5.521 -38.620 1.00 80.50 88 THR A O 1
ATOM 673 N N . GLY A 1 89 ? 30.861 4.102 -39.946 1.00 81.38 89 GLY A N 1
ATOM 674 C CA . GLY A 1 89 ? 29.718 3.222 -40.198 1.00 81.38 89 GLY A CA 1
ATOM 675 C C . GLY A 1 89 ? 29.224 2.519 -38.930 1.00 81.38 89 GLY A C 1
ATOM 676 O O . GLY A 1 89 ? 28.018 2.448 -38.701 1.00 81.38 89 GLY A O 1
ATOM 677 N N . PHE A 1 90 ? 30.147 2.068 -38.077 1.00 77.31 90 PHE A N 1
ATOM 678 C CA . PHE A 1 90 ? 29.819 1.441 -36.796 1.00 77.31 90 PHE A CA 1
ATOM 679 C C . PHE A 1 90 ? 29.129 2.409 -35.821 1.00 77.31 90 PHE A C 1
ATOM 681 O O . PHE A 1 90 ? 28.118 2.045 -35.231 1.00 77.31 90 PHE A O 1
ATOM 688 N N . LEU A 1 91 ? 29.591 3.660 -35.726 1.00 79.88 91 LEU A N 1
ATOM 689 C CA . LEU A 1 91 ? 28.928 4.715 -34.944 1.00 79.88 91 LEU A CA 1
ATOM 690 C C . LEU A 1 91 ? 27.499 4.999 -35.422 1.00 79.88 91 LEU A C 1
ATOM 692 O O . LEU A 1 91 ? 26.584 5.140 -34.617 1.00 79.88 91 LEU A O 1
ATOM 696 N N . LEU A 1 92 ? 27.268 5.044 -36.739 1.00 78.31 92 LEU A N 1
ATOM 697 C CA . LEU A 1 92 ? 25.904 5.213 -37.253 1.00 78.31 92 LEU A CA 1
ATOM 698 C C . LEU A 1 92 ? 25.008 4.031 -36.890 1.00 78.31 92 LEU A C 1
ATOM 700 O O . LEU A 1 92 ? 23.848 4.225 -36.530 1.00 78.31 92 LEU A O 1
ATOM 704 N N . PHE A 1 93 ? 25.542 2.814 -36.963 1.00 77.62 93 PHE A N 1
ATOM 705 C CA . PHE A 1 93 ? 24.812 1.616 -36.572 1.00 77.62 93 PHE A CA 1
ATOM 706 C C . PHE A 1 93 ? 24.457 1.623 -35.077 1.00 77.62 93 PHE A C 1
ATOM 708 O O . PHE A 1 93 ? 23.298 1.393 -34.723 1.00 77.62 93 PHE A O 1
ATOM 715 N N . LEU A 1 94 ? 25.418 1.961 -34.213 1.00 73.38 94 LEU A N 1
ATOM 716 C CA . LEU A 1 94 ? 25.207 2.098 -32.772 1.00 73.38 94 LEU A CA 1
ATOM 717 C C . LEU A 1 94 ? 24.197 3.199 -32.438 1.00 73.38 94 LEU A C 1
ATOM 719 O O . LEU A 1 94 ? 23.287 2.962 -31.649 1.00 73.38 94 LEU A O 1
ATOM 723 N N . SER A 1 95 ? 24.280 4.359 -33.090 1.00 75.00 95 SER A N 1
ATOM 724 C CA . SER A 1 95 ? 23.340 5.467 -32.896 1.00 75.00 95 SER A CA 1
ATOM 725 C C . SER A 1 95 ? 21.886 5.065 -33.189 1.00 75.00 95 SER A C 1
ATOM 727 O O . SER A 1 95 ? 20.976 5.398 -32.427 1.00 75.00 95 SER A O 1
ATOM 729 N N . VAL A 1 96 ? 21.653 4.278 -34.246 1.00 73.25 96 VAL A N 1
ATOM 730 C CA . VAL A 1 96 ? 20.312 3.769 -34.588 1.00 73.25 96 VAL A CA 1
ATOM 731 C C . VAL A 1 96 ? 19.829 2.716 -33.581 1.00 73.25 96 VAL A C 1
ATOM 733 O O . VAL A 1 96 ? 18.643 2.691 -33.240 1.00 73.25 96 VAL A O 1
ATOM 736 N N . ILE A 1 97 ? 20.717 1.843 -33.094 1.00 72.94 97 ILE A N 1
ATOM 737 C CA . ILE A 1 97 ? 20.376 0.884 -32.031 1.00 72.94 97 ILE A CA 1
ATOM 738 C C . ILE A 1 97 ? 20.029 1.621 -30.738 1.00 72.94 97 ILE A C 1
ATOM 740 O O . ILE A 1 97 ? 19.022 1.295 -30.118 1.00 72.94 97 ILE A O 1
ATOM 744 N N . LEU A 1 98 ? 20.804 2.640 -30.369 1.00 72.56 98 LEU A N 1
ATOM 745 C CA . LEU A 1 98 ? 20.558 3.485 -29.203 1.00 72.56 98 LEU A CA 1
ATOM 746 C C . LEU A 1 98 ? 19.224 4.223 -29.299 1.00 72.56 98 LEU A C 1
ATOM 748 O O . LEU A 1 98 ? 18.528 4.358 -28.297 1.00 72.56 98 LEU A O 1
ATOM 752 N N . ASP A 1 99 ? 18.836 4.681 -30.489 1.00 71.75 99 ASP A N 1
ATOM 753 C CA . ASP A 1 99 ? 17.535 5.316 -30.687 1.00 71.75 99 ASP A CA 1
ATOM 754 C C . ASP A 1 99 ? 16.370 4.347 -30.432 1.00 71.75 99 ASP A C 1
ATOM 756 O O . ASP A 1 99 ? 15.434 4.680 -29.703 1.00 71.75 99 ASP A O 1
ATOM 760 N N . ARG A 1 100 ? 16.474 3.112 -30.940 1.00 73.56 100 ARG A N 1
ATOM 761 C CA . ARG A 1 100 ? 15.487 2.054 -30.672 1.00 73.56 100 ARG A CA 1
ATOM 762 C C . ARG A 1 100 ? 15.490 1.593 -29.214 1.00 73.56 100 ARG A C 1
ATOM 764 O O . ARG A 1 100 ? 14.423 1.372 -28.648 1.00 73.56 100 ARG A O 1
ATOM 771 N N . LEU A 1 101 ? 16.665 1.479 -28.599 1.00 69.56 101 LEU A N 1
ATOM 772 C CA . LEU A 1 101 ? 16.808 1.071 -27.203 1.00 69.56 101 LEU A CA 1
ATOM 773 C C . LEU A 1 101 ? 16.238 2.133 -26.258 1.00 69.56 101 LEU A C 1
ATOM 775 O O . LEU A 1 101 ? 15.546 1.791 -25.309 1.00 69.56 101 LEU A O 1
ATOM 779 N N . HIS A 1 102 ? 16.436 3.419 -26.565 1.00 71.19 102 HIS A N 1
ATOM 780 C CA . HIS A 1 102 ? 15.834 4.531 -25.822 1.00 71.19 102 HIS A CA 1
ATOM 781 C C . HIS A 1 102 ? 14.309 4.450 -25.809 1.00 71.19 102 HIS A C 1
ATOM 783 O O . HIS A 1 102 ? 13.678 4.646 -24.773 1.00 71.19 102 HIS A O 1
ATOM 789 N N . HIS A 1 103 ? 13.713 4.133 -26.960 1.00 71.31 103 HIS A N 1
ATOM 790 C CA . HIS A 1 103 ? 12.269 3.970 -27.063 1.00 71.31 103 HIS A CA 1
ATOM 791 C C . HIS A 1 103 ? 11.760 2.822 -26.181 1.00 71.31 103 HIS A C 1
ATOM 793 O O . HIS A 1 103 ? 10.833 3.029 -25.400 1.00 71.31 103 HIS A O 1
ATOM 799 N N . TYR A 1 104 ? 12.425 1.664 -26.228 1.00 67.81 104 TYR A N 1
ATOM 800 C CA . TYR A 1 104 ? 12.073 0.504 -25.406 1.00 67.81 104 TYR A CA 1
ATOM 801 C C . TYR A 1 104 ? 12.233 0.778 -23.900 1.00 67.81 104 TYR A C 1
ATOM 803 O O . TYR A 1 104 ? 11.346 0.473 -23.104 1.00 67.81 104 TYR A O 1
ATOM 811 N N . THR A 1 105 ? 13.323 1.438 -23.495 1.00 67.25 105 THR A N 1
ATOM 812 C CA . THR A 1 105 ? 13.553 1.836 -22.095 1.00 67.25 105 THR A CA 1
ATOM 813 C C . THR A 1 105 ? 12.472 2.791 -21.587 1.00 67.25 105 THR A C 1
ATOM 815 O O . THR A 1 105 ? 12.079 2.715 -20.419 1.00 67.25 105 THR A O 1
ATOM 818 N N . ARG A 1 106 ? 11.949 3.667 -22.455 1.00 69.81 106 ARG A N 1
ATOM 819 C CA . ARG A 1 106 ? 10.874 4.595 -22.088 1.00 69.81 106 ARG A CA 1
ATOM 820 C C . ARG A 1 106 ? 9.564 3.870 -21.801 1.00 69.81 106 ARG A C 1
ATOM 822 O O . ARG A 1 106 ? 8.892 4.222 -20.838 1.00 69.81 106 ARG A O 1
ATOM 829 N N . GLU A 1 107 ? 9.216 2.864 -22.596 1.00 72.44 107 GLU A N 1
ATOM 830 C CA . GLU A 1 107 ? 8.014 2.055 -22.360 1.00 72.44 107 GLU A CA 1
ATOM 831 C C . GLU A 1 107 ? 8.114 1.299 -21.034 1.00 72.44 107 GLU A C 1
ATOM 833 O O . GLU A 1 107 ? 7.218 1.402 -20.200 1.00 72.44 107 GLU A O 1
ATOM 838 N N . VAL A 1 108 ? 9.246 0.639 -20.774 1.00 68.12 108 VAL A N 1
ATOM 839 C CA . VAL A 1 108 ? 9.466 -0.089 -19.511 1.00 68.12 108 VAL A CA 1
ATOM 840 C C . VAL A 1 108 ? 9.432 0.850 -18.298 1.00 68.12 108 VAL A C 1
ATOM 842 O O . VAL A 1 108 ? 8.893 0.487 -17.252 1.00 68.12 108 VAL A O 1
ATOM 845 N N . SER A 1 109 ? 9.959 2.069 -18.429 1.00 69.31 109 SER A N 1
ATOM 846 C CA . SER A 1 109 ? 9.930 3.062 -17.347 1.00 69.31 109 SER A CA 1
ATOM 847 C C . SER A 1 109 ? 8.520 3.595 -17.084 1.00 69.31 109 SER A C 1
ATOM 849 O O . SER A 1 109 ? 8.140 3.745 -15.928 1.00 69.31 109 SER A O 1
ATOM 851 N N . LEU A 1 110 ? 7.724 3.840 -18.131 1.00 71.12 110 LEU A N 1
ATOM 852 C CA . LEU A 1 110 ? 6.323 4.251 -17.986 1.00 71.12 110 LEU A CA 1
ATOM 853 C C . LEU A 1 110 ? 5.500 3.167 -17.286 1.00 71.12 110 LEU A C 1
ATOM 855 O O . LEU A 1 110 ? 4.821 3.466 -16.307 1.00 71.12 110 LEU A O 1
ATOM 859 N N . LEU A 1 111 ? 5.644 1.911 -17.720 1.00 72.38 111 LEU A N 1
ATOM 860 C CA . LEU A 1 111 ? 4.980 0.771 -17.085 1.00 72.38 111 LEU A CA 1
ATOM 861 C C . LEU A 1 111 ? 5.374 0.635 -15.609 1.00 72.38 111 LEU A C 1
ATOM 863 O O . LEU A 1 111 ? 4.535 0.318 -14.769 1.00 72.38 111 LEU A O 1
ATOM 867 N N . ARG A 1 112 ? 6.640 0.896 -15.270 1.00 76.31 112 ARG A N 1
ATOM 868 C CA . ARG A 1 112 ? 7.107 0.865 -13.882 1.00 76.31 112 ARG A CA 1
ATOM 869 C C . ARG A 1 112 ? 6.521 1.997 -13.045 1.00 76.31 112 ARG A C 1
ATOM 871 O O . ARG A 1 112 ? 6.097 1.739 -11.927 1.00 76.31 112 ARG A O 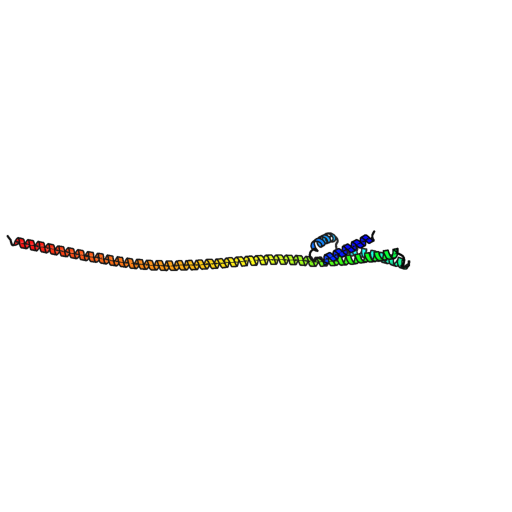1
ATOM 878 N N . THR A 1 113 ? 6.448 3.213 -13.576 1.00 75.38 113 THR A N 1
ATOM 879 C CA . THR A 1 113 ? 5.812 4.346 -12.886 1.00 75.38 113 THR A CA 1
ATOM 880 C C . THR A 1 113 ? 4.323 4.093 -12.654 1.00 75.38 113 THR A C 1
ATOM 882 O O . THR A 1 113 ? 3.815 4.372 -11.570 1.00 75.38 113 THR A O 1
ATOM 885 N N . GLU A 1 114 ? 3.625 3.520 -13.637 1.00 77.62 114 GLU A N 1
ATOM 886 C CA . GLU A 1 114 ? 2.220 3.122 -13.497 1.00 77.62 114 GLU A CA 1
ATOM 887 C C . GLU A 1 114 ? 2.049 2.002 -12.461 1.00 77.62 114 GLU A C 1
ATOM 889 O O . GLU A 1 114 ? 1.161 2.078 -11.611 1.00 77.62 114 GLU A O 1
ATOM 894 N N . MET A 1 115 ? 2.938 1.004 -12.461 1.00 76.38 115 MET A N 1
ATOM 895 C CA . MET A 1 115 ? 2.950 -0.058 -11.452 1.00 76.38 115 MET A CA 1
ATOM 896 C C . MET A 1 115 ? 3.248 0.484 -10.049 1.00 76.38 115 MET A C 1
ATOM 898 O O . MET A 1 115 ? 2.594 0.075 -9.094 1.00 76.38 115 MET A O 1
ATOM 902 N N . GLU A 1 116 ? 4.198 1.407 -9.900 1.00 77.81 116 GLU A N 1
ATOM 903 C CA . GLU A 1 116 ? 4.522 2.034 -8.615 1.00 77.81 116 GLU A CA 1
ATOM 904 C C . GLU A 1 116 ? 3.367 2.914 -8.111 1.00 77.81 116 GLU A C 1
ATOM 906 O O . GLU A 1 116 ? 3.076 2.908 -6.914 1.00 77.81 116 GLU A O 1
ATOM 911 N N . ALA A 1 117 ? 2.649 3.610 -8.999 1.00 77.19 117 ALA A N 1
ATOM 912 C CA . ALA A 1 117 ? 1.431 4.341 -8.649 1.00 77.19 117 ALA A CA 1
ATOM 913 C C . ALA A 1 117 ? 0.308 3.392 -8.189 1.00 77.19 117 ALA A C 1
ATOM 915 O O . ALA A 1 117 ? -0.259 3.592 -7.113 1.00 77.19 117 ALA A O 1
ATOM 916 N N . ALA A 1 118 ? 0.057 2.312 -8.934 1.00 73.44 118 ALA A N 1
ATOM 917 C CA . ALA A 1 118 ? -0.920 1.286 -8.565 1.00 73.44 118 ALA A CA 1
ATOM 918 C C . ALA A 1 118 ? -0.535 0.541 -7.271 1.00 73.44 118 ALA A C 1
ATOM 920 O O . ALA A 1 118 ? -1.398 0.133 -6.488 1.00 73.44 118 ALA A O 1
ATOM 921 N N . GLN A 1 119 ? 0.764 0.365 -7.013 1.00 79.00 119 GLN A N 1
ATOM 922 C CA . GLN A 1 119 ? 1.267 -0.237 -5.781 1.00 79.00 119 GLN A CA 1
ATOM 923 C C . GLN A 1 119 ? 1.069 0.693 -4.581 1.00 79.00 119 GLN A C 1
ATOM 925 O O . GLN A 1 119 ? 0.662 0.217 -3.521 1.00 79.00 119 GLN A O 1
ATOM 930 N N . ARG A 1 120 ? 1.311 2.002 -4.734 1.00 78.50 120 ARG A N 1
ATOM 931 C CA . ARG A 1 120 ? 1.045 2.996 -3.679 1.00 78.50 120 ARG A CA 1
ATOM 932 C C . ARG A 1 120 ? -0.439 3.064 -3.335 1.00 78.50 120 ARG A C 1
ATOM 934 O O . ARG A 1 120 ? -0.773 3.052 -2.158 1.00 78.50 120 ARG A O 1
ATOM 941 N N . GLU A 1 121 ? -1.316 3.051 -4.337 1.00 75.62 121 GLU A N 1
ATOM 942 C CA . GLU A 1 121 ? -2.768 3.017 -4.122 1.00 75.62 121 GLU A CA 1
ATOM 943 C C . GLU A 1 121 ? -3.213 1.740 -3.381 1.00 75.62 121 GLU A C 1
ATOM 945 O O . GLU A 1 121 ? -4.007 1.789 -2.439 1.00 75.62 121 GLU A O 1
ATOM 950 N N . ASN A 1 122 ? -2.644 0.581 -3.734 1.00 71.88 122 ASN A N 1
ATOM 951 C CA . ASN A 1 122 ? -2.905 -0.660 -3.001 1.00 71.88 122 ASN A CA 1
ATOM 952 C C . ASN A 1 122 ? -2.378 -0.621 -1.560 1.00 71.88 122 ASN A C 1
ATOM 954 O O . ASN A 1 122 ? -3.014 -1.185 -0.668 1.00 71.88 122 ASN A O 1
ATOM 958 N N . GLN A 1 123 ? -1.234 0.022 -1.312 1.00 75.69 123 GLN A N 1
ATOM 959 C CA . GLN A 1 123 ? -0.695 0.198 0.039 1.00 75.69 123 GLN A CA 1
ATOM 960 C C . GLN A 1 123 ? -1.602 1.090 0.888 1.00 75.69 123 GLN A C 1
ATOM 962 O O . GLN A 1 123 ? -1.958 0.686 1.992 1.00 75.69 123 GLN A O 1
ATOM 967 N N . THR A 1 124 ? -2.060 2.229 0.361 1.00 73.44 124 THR A N 1
ATOM 968 C CA . THR A 1 124 ? -2.997 3.105 1.085 1.00 73.44 124 THR A CA 1
ATOM 969 C C . THR A 1 124 ? -4.317 2.394 1.379 1.00 73.44 124 THR A C 1
ATOM 971 O O . THR A 1 124 ? -4.825 2.463 2.496 1.00 73.44 124 THR A O 1
ATOM 974 N N . PHE A 1 125 ? -4.838 1.618 0.423 1.00 72.38 125 PHE A N 1
ATOM 975 C CA . PHE A 1 125 ? -6.049 0.822 0.634 1.00 72.38 125 PHE A CA 1
ATOM 976 C C . PHE A 1 125 ? -5.859 -0.288 1.688 1.00 72.38 125 PHE A C 1
ATOM 978 O O . PHE A 1 125 ? -6.753 -0.546 2.499 1.00 72.38 125 PHE A O 1
ATOM 985 N N . GLN A 1 126 ? -4.693 -0.946 1.708 1.00 72.56 126 GLN A N 1
ATOM 986 C CA . GLN A 1 126 ? -4.336 -1.933 2.736 1.00 72.56 126 GLN A CA 1
ATOM 987 C C . GLN A 1 126 ? -4.204 -1.291 4.125 1.00 72.56 126 GLN A C 1
ATOM 989 O O . GLN A 1 126 ? -4.704 -1.851 5.103 1.00 72.56 126 GLN A O 1
ATOM 994 N N . GLU A 1 127 ? -3.577 -0.119 4.225 1.00 71.31 127 GLU A N 1
ATOM 995 C CA . GLU A 1 127 ? -3.433 0.628 5.479 1.00 71.31 127 GLU A CA 1
ATOM 996 C C . GLU A 1 127 ? -4.792 1.071 6.035 1.00 71.31 127 GLU A C 1
ATOM 998 O O . GLU A 1 127 ? -5.081 0.813 7.205 1.00 71.31 127 GLU A O 1
ATOM 1003 N N . GLU A 1 128 ? -5.684 1.616 5.202 1.00 75.94 128 GLU A N 1
ATOM 1004 C CA . GLU A 1 128 ? -7.058 1.952 5.608 1.00 75.94 128 GLU A CA 1
ATOM 1005 C C . GLU A 1 128 ? -7.860 0.721 6.050 1.00 75.94 128 GLU A C 1
ATOM 1007 O O . GLU A 1 128 ? -8.658 0.775 6.993 1.00 75.94 128 GLU A O 1
ATOM 1012 N N . LYS A 1 129 ? -7.677 -0.419 5.373 1.00 80.25 129 LYS A N 1
ATOM 1013 C CA . LYS A 1 129 ? -8.325 -1.678 5.760 1.00 80.25 129 LYS A CA 1
ATOM 1014 C C . LYS A 1 129 ? -7.821 -2.170 7.118 1.00 80.25 129 LYS A C 1
ATOM 1016 O O . LYS A 1 129 ? -8.634 -2.596 7.939 1.00 80.25 129 LYS A O 1
ATOM 1021 N N . ASN A 1 130 ? -6.517 -2.080 7.372 1.00 78.94 130 ASN A N 1
ATOM 1022 C CA . ASN A 1 130 ? -5.923 -2.451 8.656 1.00 78.94 130 ASN A CA 1
ATOM 1023 C C 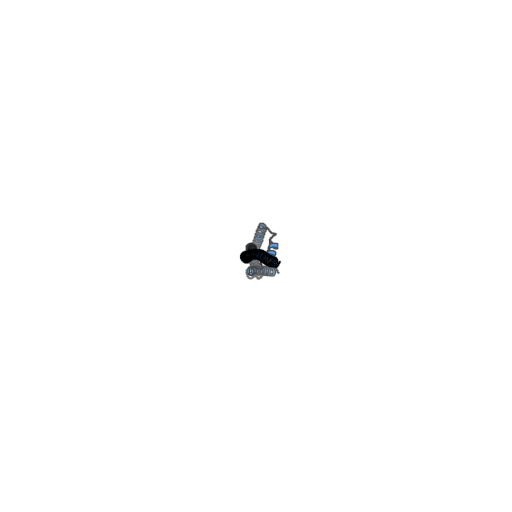. ASN A 1 130 ? -6.348 -1.497 9.780 1.00 78.94 130 ASN A C 1
ATOM 1025 O O . ASN A 1 130 ? -6.673 -1.969 10.870 1.00 78.94 130 ASN A O 1
ATOM 1029 N N . GLY A 1 131 ? -6.431 -0.191 9.503 1.00 81.94 131 GLY A N 1
ATOM 1030 C CA . GLY A 1 131 ? -6.972 0.807 10.430 1.00 81.94 131 GLY A CA 1
ATOM 1031 C C . GLY A 1 131 ? -8.409 0.479 10.841 1.00 81.94 131 GLY A C 1
ATOM 1032 O O . GLY A 1 131 ? -8.685 0.295 12.026 1.00 81.94 131 GLY A O 1
ATOM 1033 N N . ARG A 1 132 ? -9.302 0.258 9.866 1.00 82.31 132 ARG A N 1
ATOM 1034 C CA . ARG A 1 132 ? -10.698 -0.145 10.134 1.00 82.31 132 ARG A CA 1
ATOM 1035 C C . ARG A 1 132 ? -10.807 -1.474 10.882 1.00 82.31 132 ARG A C 1
ATOM 1037 O O . ARG A 1 132 ? -11.654 -1.620 11.759 1.00 82.31 132 ARG A O 1
ATOM 1044 N N . ALA A 1 133 ? -9.963 -2.456 10.563 1.00 86.06 133 ALA A N 1
ATOM 1045 C CA . ALA A 1 133 ? -9.940 -3.731 11.281 1.00 86.06 133 ALA A CA 1
ATOM 1046 C C . ALA A 1 133 ? -9.509 -3.559 12.749 1.00 86.06 133 ALA A C 1
ATOM 1048 O O . ALA A 1 133 ? -10.051 -4.227 13.634 1.00 86.06 133 ALA A O 1
ATOM 1049 N N . MET A 1 134 ? -8.566 -2.651 13.020 1.00 86.44 134 MET A N 1
ATOM 1050 C CA . MET A 1 134 ? -8.138 -2.316 14.376 1.00 86.44 134 MET A CA 1
ATOM 1051 C C . MET A 1 134 ? -9.239 -1.585 15.153 1.00 86.44 134 MET A C 1
ATOM 1053 O O . MET A 1 134 ? -9.523 -1.973 16.286 1.00 86.44 134 MET A O 1
ATOM 1057 N N . GLU A 1 135 ? -9.915 -0.612 14.539 1.00 87.00 135 GLU A N 1
ATOM 1058 C CA . GLU A 1 135 ? -11.070 0.077 15.135 1.00 87.00 135 GLU A CA 1
ATOM 1059 C C . GLU A 1 135 ? -12.212 -0.892 15.458 1.00 87.00 135 GLU A C 1
ATOM 1061 O O . GLU A 1 135 ? -12.722 -0.887 16.576 1.00 87.00 135 GLU A O 1
ATOM 1066 N N . LEU A 1 136 ? -12.564 -1.794 14.534 1.00 89.88 136 LEU A N 1
ATOM 1067 C CA . LEU A 1 136 ? -13.579 -2.827 14.773 1.00 89.88 136 LEU A CA 1
ATOM 1068 C C . LEU A 1 136 ? -13.200 -3.758 15.928 1.00 89.88 136 LEU A C 1
ATOM 1070 O O . LEU A 1 136 ? -14.066 -4.175 16.697 1.00 89.88 136 LEU A O 1
ATOM 1074 N N . LYS A 1 137 ? -11.911 -4.082 16.077 1.00 92.62 137 LYS A N 1
ATOM 1075 C CA . LYS A 1 137 ? -11.424 -4.898 17.194 1.00 92.62 137 LYS A CA 1
ATOM 1076 C C . LYS A 1 137 ? -11.530 -4.154 18.527 1.00 92.62 137 LYS A C 1
ATOM 1078 O O . LYS A 1 137 ? -11.950 -4.762 19.511 1.00 92.62 137 LYS A O 1
ATOM 1083 N N . ILE A 1 138 ? -11.180 -2.866 18.559 1.00 92.94 138 ILE A N 1
ATOM 1084 C CA . ILE A 1 138 ? -11.324 -2.009 19.748 1.00 92.94 138 ILE A CA 1
ATOM 1085 C C . ILE A 1 138 ? -12.804 -1.889 20.123 1.00 92.94 138 ILE A C 1
ATOM 1087 O O . ILE A 1 138 ? -13.165 -2.162 21.266 1.00 92.94 138 ILE A O 1
ATOM 1091 N N . LEU A 1 139 ? -13.667 -1.593 19.148 1.00 92.50 139 LEU A N 1
ATOM 1092 C CA . LEU A 1 139 ? -15.113 -1.512 19.344 1.00 92.50 139 LEU A CA 1
ATOM 1093 C C . LEU A 1 139 ? -15.682 -2.849 19.844 1.00 92.50 139 LEU A C 1
ATOM 1095 O O . LEU A 1 139 ? -16.503 -2.876 20.754 1.00 92.50 139 LEU A O 1
ATOM 1099 N N . GLY A 1 140 ? -15.203 -3.977 19.313 1.00 92.06 140 GLY A N 1
ATOM 1100 C CA . GLY A 1 140 ? -15.574 -5.313 19.784 1.00 92.06 140 GLY A CA 1
ATOM 1101 C C . GLY A 1 140 ? -15.173 -5.573 21.241 1.00 92.06 140 GLY A C 1
ATOM 1102 O O . GLY A 1 140 ? -15.963 -6.131 22.007 1.00 92.06 140 GLY A O 1
ATOM 1103 N N . GLN A 1 141 ? -13.979 -5.138 21.655 1.00 93.56 141 GLN A N 1
ATOM 1104 C CA . GLN A 1 141 ? -13.553 -5.203 23.058 1.00 93.56 141 GLN A CA 1
ATOM 1105 C C . GLN A 1 141 ? -14.399 -4.296 23.957 1.00 93.56 141 GLN A C 1
ATOM 1107 O O . GLN A 1 141 ? -14.756 -4.693 25.068 1.00 93.56 141 GLN A O 1
ATOM 1112 N N . GLU A 1 142 ? -14.752 -3.104 23.483 1.00 94.31 142 GLU A N 1
ATOM 1113 C CA . GLU A 1 142 ? -15.595 -2.166 24.219 1.00 94.31 142 GLU A CA 1
ATOM 1114 C C . GLU A 1 142 ? -17.025 -2.694 24.386 1.00 94.31 142 GLU A C 1
ATOM 1116 O O . GLU A 1 142 ? -17.555 -2.660 25.495 1.00 94.31 142 GLU A O 1
ATOM 1121 N N . ILE A 1 143 ? -17.608 -3.294 23.342 1.00 94.44 143 ILE A N 1
ATOM 1122 C CA . ILE A 1 143 ? -18.905 -3.985 23.410 1.00 94.44 143 ILE A CA 1
ATOM 1123 C C . ILE A 1 143 ? -18.856 -5.124 24.434 1.00 94.44 143 ILE A C 1
ATOM 1125 O O . ILE A 1 143 ? -19.771 -5.258 25.248 1.00 94.44 143 ILE A O 1
ATOM 1129 N N . ALA A 1 144 ? -17.790 -5.932 24.436 1.00 93.81 144 ALA A N 1
ATOM 1130 C CA . ALA A 1 144 ? -17.631 -7.004 25.416 1.00 93.81 144 ALA A CA 1
ATOM 1131 C C . ALA A 1 144 ? -17.561 -6.453 26.851 1.00 93.81 144 ALA A C 1
ATOM 1133 O O . ALA A 1 144 ? -18.246 -6.968 27.737 1.00 93.81 144 ALA A O 1
ATOM 1134 N N . LYS A 1 145 ? -16.805 -5.370 27.065 1.00 96.06 145 LYS A N 1
ATOM 1135 C CA . LYS A 1 145 ? -16.687 -4.689 28.363 1.00 96.06 145 LYS A CA 1
ATOM 1136 C C . LYS A 1 145 ? -18.013 -4.071 28.822 1.00 96.06 145 LYS A C 1
ATOM 1138 O O . LYS A 1 145 ? -18.387 -4.201 29.988 1.00 96.06 145 LYS A O 1
ATOM 1143 N N . LEU A 1 146 ? -18.748 -3.420 27.921 1.00 94.94 146 LEU A N 1
ATOM 1144 C CA . LEU A 1 146 ? -20.077 -2.886 28.224 1.00 94.94 146 LEU A CA 1
ATOM 1145 C C . LEU A 1 146 ? -21.036 -4.012 28.607 1.00 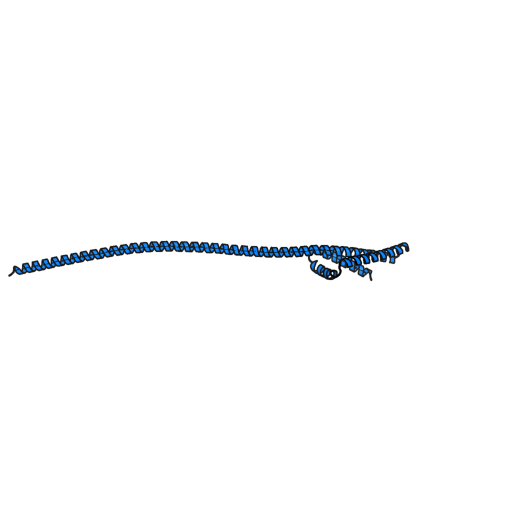94.94 146 LEU A C 1
ATOM 1147 O O . LEU A 1 146 ? -21.749 -3.895 29.599 1.00 94.94 146 LEU A O 1
ATOM 1151 N N . ARG A 1 147 ? -21.011 -5.129 27.874 1.00 96.06 147 ARG A N 1
ATOM 1152 C CA . ARG A 1 147 ? -21.859 -6.291 28.154 1.00 96.06 147 ARG A CA 1
ATOM 1153 C C . ARG A 1 147 ? -21.583 -6.894 29.532 1.00 96.06 147 ARG A C 1
ATOM 1155 O O . ARG A 1 147 ? -22.533 -7.214 30.242 1.00 96.06 147 ARG A O 1
ATOM 1162 N N . THR A 1 148 ? -20.316 -7.017 29.934 1.00 95.31 148 THR A N 1
ATOM 1163 C CA . THR A 1 148 ? -19.972 -7.496 31.285 1.00 95.31 148 THR A CA 1
ATOM 1164 C C . THR A 1 148 ? -20.438 -6.531 32.369 1.00 95.31 148 THR A C 1
ATOM 1166 O O . THR A 1 148 ? -20.956 -6.974 33.391 1.00 95.31 148 THR A O 1
ATOM 1169 N N . ASN A 1 149 ? -20.318 -5.220 32.139 1.00 96.25 149 ASN A N 1
ATOM 1170 C CA . ASN A 1 149 ? -20.791 -4.217 33.092 1.00 96.25 149 ASN A CA 1
ATOM 1171 C C . ASN A 1 149 ? -22.316 -4.252 33.237 1.00 96.25 149 ASN A C 1
ATOM 1173 O O . ASN A 1 149 ? -22.808 -4.242 34.360 1.00 96.25 149 ASN A O 1
ATOM 1177 N N . ILE A 1 150 ? -23.053 -4.358 32.125 1.00 94.75 150 ILE A N 1
ATOM 1178 C CA . ILE A 1 150 ? -24.517 -4.494 32.129 1.00 94.75 150 ILE A CA 1
ATOM 1179 C C . ILE A 1 150 ? -24.934 -5.726 32.933 1.00 94.75 150 ILE A C 1
ATOM 1181 O O . ILE A 1 150 ? -25.774 -5.605 33.817 1.00 94.75 150 ILE A O 1
ATOM 1185 N N . MET A 1 151 ? -24.310 -6.882 32.683 1.00 94.19 151 MET A N 1
ATOM 1186 C CA . MET A 1 151 ? -24.622 -8.119 33.403 1.00 94.19 151 MET A CA 1
ATOM 1187 C C . MET A 1 151 ? -24.349 -7.989 34.909 1.00 94.19 151 MET A C 1
ATOM 1189 O O . MET A 1 151 ? -25.185 -8.372 35.722 1.00 94.19 151 MET A O 1
ATOM 1193 N N . ASN A 1 152 ? -23.219 -7.391 35.299 1.00 94.31 152 ASN A N 1
ATOM 1194 C CA . ASN A 1 152 ? -22.917 -7.147 36.710 1.00 94.31 152 ASN A CA 1
ATOM 1195 C C . ASN A 1 152 ? -23.959 -6.221 37.352 1.00 94.31 152 ASN A C 1
ATOM 1197 O O . ASN A 1 152 ? -24.522 -6.558 38.392 1.00 94.31 152 ASN A O 1
ATOM 1201 N N . THR A 1 153 ? -24.272 -5.090 36.715 1.00 93.38 153 THR A N 1
ATOM 1202 C CA . THR A 1 153 ? -25.290 -4.155 37.209 1.00 93.38 153 THR A CA 1
ATOM 1203 C C . THR A 1 153 ? -26.662 -4.822 37.315 1.00 93.38 153 THR A C 1
ATOM 1205 O O . THR A 1 153 ? -27.345 -4.639 38.318 1.00 93.38 153 THR A O 1
ATOM 1208 N N . GLU A 1 154 ? -27.059 -5.641 36.345 1.00 93.00 154 GLU A N 1
ATOM 1209 C CA . GLU A 1 154 ? -28.313 -6.398 36.385 1.00 93.00 154 GLU A CA 1
ATOM 1210 C C . GLU A 1 154 ? -28.365 -7.343 37.597 1.00 93.00 154 GLU A C 1
ATOM 1212 O O . GLU A 1 154 ? -29.342 -7.326 38.350 1.00 93.00 154 GLU A O 1
ATOM 1217 N N . THR A 1 155 ? -27.284 -8.082 37.872 1.00 91.94 155 THR A N 1
ATOM 1218 C CA . THR A 1 155 ? -27.209 -8.947 39.065 1.00 91.94 155 THR A CA 1
ATOM 1219 C C . THR A 1 155 ? -27.222 -8.153 40.379 1.00 91.94 155 THR A C 1
ATOM 1221 O O . THR A 1 155 ? -27.864 -8.565 41.352 1.00 91.94 155 THR A O 1
ATOM 1224 N N . GLU A 1 156 ? -26.585 -6.979 40.430 1.00 91.44 156 GLU A N 1
ATOM 1225 C CA . GLU A 1 156 ? -26.663 -6.075 41.585 1.00 91.44 156 GLU A CA 1
ATOM 1226 C C . GLU A 1 156 ? -28.088 -5.547 41.805 1.00 91.44 156 GLU A C 1
ATOM 1228 O O . GLU A 1 156 ? -28.562 -5.472 42.942 1.00 91.44 156 GLU A O 1
ATOM 1233 N N . TYR A 1 157 ? -28.804 -5.208 40.732 1.00 89.31 157 TYR A N 1
ATOM 1234 C CA . TYR A 1 157 ? -30.209 -4.814 40.817 1.00 89.31 157 TYR A CA 1
ATOM 1235 C C . TYR A 1 157 ? -31.090 -5.965 41.300 1.00 89.31 157 TYR A C 1
ATOM 1237 O O . TYR A 1 157 ? -31.927 -5.763 42.183 1.00 89.31 157 TYR A O 1
ATOM 1245 N N . GLU A 1 158 ? -30.894 -7.177 40.783 1.00 91.94 158 GLU A N 1
ATOM 1246 C CA . GLU A 1 158 ? -31.689 -8.342 41.174 1.00 91.94 158 GLU A CA 1
ATOM 1247 C C . GLU A 1 158 ? -31.468 -8.714 42.651 1.00 91.94 158 GLU A C 1
ATOM 1249 O O . GLU A 1 158 ? -32.419 -8.995 43.389 1.00 91.94 158 GLU A O 1
ATOM 1254 N N . THR A 1 159 ? -30.219 -8.664 43.120 1.00 89.81 159 THR A N 1
ATOM 1255 C CA . THR A 1 159 ? -29.875 -8.917 44.530 1.00 89.81 159 THR A CA 1
ATOM 1256 C C . THR A 1 159 ? -30.441 -7.843 45.455 1.00 89.81 159 THR A C 1
ATOM 1258 O O . THR A 1 159 ? -31.050 -8.188 46.472 1.00 89.81 159 THR A O 1
ATOM 1261 N N . LYS A 1 160 ? -30.349 -6.557 45.087 1.00 91.69 160 LYS A N 1
ATOM 1262 C CA . LYS A 1 160 ? -30.998 -5.464 45.833 1.00 91.69 160 LYS A CA 1
ATOM 1263 C C . LYS A 1 160 ? -32.518 -5.608 45.857 1.00 91.69 160 LYS A C 1
ATOM 1265 O O . LYS A 1 160 ? -33.122 -5.412 46.909 1.00 91.69 160 LYS A O 1
ATOM 1270 N N . ALA A 1 161 ? -33.143 -6.005 44.750 1.00 89.31 161 ALA A N 1
ATOM 1271 C CA . ALA A 1 161 ? -34.585 -6.239 44.691 1.00 89.31 161 ALA A CA 1
ATOM 1272 C C . ALA A 1 161 ? -35.019 -7.388 45.620 1.00 89.31 161 ALA A C 1
ATOM 1274 O O . ALA A 1 161 ? -35.995 -7.255 46.367 1.00 89.31 161 ALA A O 1
ATOM 1275 N N . LYS A 1 162 ? -34.265 -8.497 45.636 1.00 92.25 162 LYS A N 1
ATOM 1276 C CA . LYS A 1 162 ? -34.475 -9.610 46.580 1.00 92.25 162 LYS A CA 1
ATOM 1277 C C . LYS A 1 162 ? -34.272 -9.162 48.030 1.00 92.25 162 LYS A C 1
ATOM 1279 O O . LYS A 1 162 ? -35.108 -9.477 48.878 1.00 92.25 162 LYS A O 1
ATOM 1284 N N . GLY A 1 163 ? -33.222 -8.384 48.301 1.00 87.50 163 GLY A N 1
ATOM 1285 C CA . GLY A 1 163 ? -32.937 -7.798 49.613 1.00 87.50 163 GLY A CA 1
ATOM 1286 C C . GLY A 1 163 ? -34.081 -6.919 50.120 1.00 87.50 163 GLY A C 1
ATOM 1287 O O . GLY A 1 163 ? -34.595 -7.152 51.212 1.00 87.50 163 GLY A O 1
ATOM 1288 N N . ALA A 1 164 ? -34.570 -5.999 49.286 1.00 89.12 164 ALA A N 1
ATOM 1289 C CA . ALA A 1 164 ? -35.699 -5.132 49.614 1.00 89.12 164 ALA A CA 1
ATOM 1290 C C . ALA A 1 164 ? -36.992 -5.926 49.876 1.00 89.12 164 ALA A C 1
ATOM 1292 O O . ALA A 1 164 ? -37.771 -5.583 50.767 1.00 89.12 164 ALA A O 1
ATOM 1293 N N . LYS A 1 165 ? -37.241 -7.012 49.133 1.00 91.12 165 LYS A N 1
ATOM 1294 C CA . LYS A 1 165 ? -38.403 -7.887 49.369 1.00 91.12 165 LYS A CA 1
ATOM 1295 C C . LYS A 1 165 ? -38.292 -8.638 50.700 1.00 91.12 165 LYS A C 1
ATOM 1297 O O . LYS A 1 165 ? -39.281 -8.746 51.431 1.00 91.12 165 LYS A O 1
ATOM 1302 N N . LEU A 1 166 ? -37.097 -9.126 51.031 1.00 92.00 166 LEU A N 1
ATOM 1303 C CA . LEU A 1 166 ? -36.822 -9.770 52.314 1.00 92.00 166 LEU A CA 1
ATOM 1304 C C . LEU A 1 166 ? -37.006 -8.783 53.473 1.00 92.00 166 LEU A C 1
ATOM 1306 O O . LEU A 1 166 ? -37.666 -9.114 54.456 1.00 92.00 166 LEU A O 1
ATOM 1310 N N . GLU A 1 167 ? -36.479 -7.569 53.341 1.00 88.69 167 GLU A N 1
ATOM 1311 C CA . GLU A 1 167 ? -36.610 -6.510 54.343 1.00 88.69 167 GLU A CA 1
ATOM 1312 C C . GLU A 1 167 ? -38.072 -6.097 54.555 1.00 88.69 167 GLU A C 1
ATOM 1314 O O . GLU A 1 167 ? -38.531 -6.053 55.694 1.00 88.69 167 GLU A O 1
ATOM 1319 N N . LYS A 1 168 ? -38.853 -5.932 53.478 1.00 91.56 168 LYS A N 1
ATOM 1320 C CA . LYS A 1 168 ? -40.307 -5.699 53.567 1.00 91.56 168 LYS A CA 1
ATOM 1321 C C . LYS A 1 168 ? -41.036 -6.819 54.310 1.00 91.56 168 LYS A C 1
ATOM 1323 O O . LYS A 1 168 ? -41.915 -6.545 55.121 1.00 91.56 168 LYS A O 1
ATOM 1328 N N . THR A 1 169 ? -40.666 -8.075 54.061 1.00 93.38 169 THR A N 1
ATOM 1329 C CA . THR A 1 169 ? -41.279 -9.231 54.736 1.00 93.38 169 THR A CA 1
ATOM 1330 C C . THR A 1 169 ? -40.926 -9.251 56.224 1.00 93.38 169 THR A C 1
ATOM 1332 O O . THR A 1 169 ? -41.800 -9.483 57.058 1.00 93.38 169 THR A O 1
ATOM 1335 N N . LYS A 1 170 ? -39.669 -8.944 56.572 1.00 92.31 170 LYS A N 1
ATOM 1336 C CA . LYS A 1 170 ? -39.220 -8.802 57.966 1.00 92.31 170 LYS A CA 1
ATOM 1337 C C . LYS A 1 170 ? -39.953 -7.665 58.680 1.00 92.31 170 LYS A C 1
ATOM 1339 O O . LYS A 1 170 ? -40.456 -7.876 59.778 1.00 92.31 170 LYS A O 1
ATOM 1344 N N . ALA A 1 171 ? -40.070 -6.499 58.045 1.00 91.50 171 ALA A N 1
ATOM 1345 C CA . ALA A 1 171 ? -40.806 -5.360 58.586 1.00 91.50 171 ALA A CA 1
ATOM 1346 C C . ALA A 1 171 ? -42.293 -5.690 58.800 1.00 91.50 171 ALA A C 1
ATOM 1348 O O . ALA A 1 171 ? -42.853 -5.350 59.838 1.00 91.50 171 ALA A O 1
ATOM 1349 N N . TYR A 1 172 ? -42.921 -6.408 57.863 1.00 92.25 172 TYR A N 1
ATOM 1350 C CA . TYR A 1 172 ? -44.306 -6.862 58.002 1.00 92.25 172 TYR A CA 1
ATOM 1351 C C . TYR A 1 172 ? -44.483 -7.862 59.154 1.00 92.25 172 TYR A C 1
ATOM 1353 O O . TYR A 1 172 ? -45.405 -7.723 59.956 1.00 92.25 172 TYR A O 1
ATOM 1361 N N . ALA A 1 173 ? -43.583 -8.843 59.279 1.00 93.19 173 ALA A N 1
ATOM 1362 C CA . ALA A 1 173 ? -43.610 -9.804 60.379 1.00 93.19 173 ALA A CA 1
ATOM 1363 C C . ALA A 1 173 ? -43.430 -9.117 61.742 1.00 93.19 173 ALA A C 1
ATOM 1365 O O . ALA A 1 173 ? -44.168 -9.414 62.679 1.00 93.19 173 ALA A O 1
ATOM 1366 N N . LEU A 1 174 ? -42.496 -8.165 61.837 1.00 93.75 174 LEU A N 1
ATOM 1367 C CA . LEU A 1 174 ? -42.254 -7.391 63.052 1.00 93.75 174 LEU A CA 1
ATOM 1368 C C . LEU A 1 174 ? -43.454 -6.502 63.401 1.00 93.75 174 LEU A C 1
ATOM 1370 O O . LEU A 1 174 ? -43.887 -6.474 64.548 1.00 93.75 174 LEU A O 1
ATOM 1374 N N . ARG A 1 175 ? -44.047 -5.831 62.409 1.00 94.31 175 ARG A N 1
ATOM 1375 C CA . ARG A 1 175 ? -45.281 -5.060 62.594 1.00 94.31 175 ARG A CA 1
ATOM 1376 C C . ARG A 1 175 ? -46.413 -5.933 63.137 1.00 94.31 175 ARG A C 1
ATOM 1378 O O . ARG A 1 175 ? -47.070 -5.531 64.087 1.00 94.31 175 ARG A O 1
ATOM 1385 N N . LYS A 1 176 ? -46.597 -7.138 62.592 1.00 95.94 176 LYS A N 1
ATOM 1386 C CA . LYS A 1 176 ? -47.610 -8.087 63.076 1.00 95.94 176 LYS A CA 1
ATOM 1387 C C . LYS A 1 176 ? -47.346 -8.535 64.519 1.00 95.94 176 LYS A C 1
ATOM 1389 O O . LYS A 1 176 ? -48.288 -8.693 65.287 1.00 95.94 176 LYS A O 1
ATOM 1394 N N . GLN A 1 177 ? -46.078 -8.725 64.892 1.00 95.31 177 GLN A N 1
ATOM 1395 C CA . GLN A 1 177 ? -45.688 -9.001 66.280 1.00 95.31 177 GLN A CA 1
ATOM 1396 C C . GLN A 1 177 ? -46.057 -7.832 67.206 1.00 95.31 177 GLN A C 1
ATOM 1398 O O . GLN A 1 177 ? -46.653 -8.057 68.255 1.00 95.31 177 GLN A O 1
ATOM 1403 N N . TYR A 1 178 ? -45.775 -6.590 66.798 1.00 92.56 178 TYR A N 1
ATOM 1404 C CA . TYR A 1 178 ? -46.162 -5.402 67.564 1.00 92.56 178 TYR A CA 1
ATOM 1405 C C . TYR A 1 178 ? -47.683 -5.232 67.684 1.00 92.56 178 TYR A C 1
ATOM 1407 O O . TYR A 1 178 ? -48.158 -4.914 68.768 1.00 92.56 178 TYR A O 1
ATOM 1415 N N . GLU A 1 179 ? -48.452 -5.477 66.619 1.00 93.88 179 GLU A N 1
ATOM 1416 C CA . GLU A 1 179 ? -49.924 -5.441 66.658 1.00 93.88 179 GLU A CA 1
ATOM 1417 C C . GLU A 1 179 ? -50.493 -6.498 67.624 1.00 93.88 179 GLU A C 1
ATOM 1419 O O . GLU A 1 179 ? -51.417 -6.206 68.380 1.00 93.88 179 GLU A O 1
ATOM 1424 N N . GLY A 1 180 ? -49.908 -7.701 67.658 1.00 94.38 180 GLY A N 1
ATOM 1425 C CA . GLY A 1 180 ? -50.283 -8.739 68.624 1.00 94.38 180 GLY A CA 1
ATOM 1426 C C . GLY A 1 180 ? -49.958 -8.360 70.071 1.00 94.38 180 GLY A C 1
ATOM 1427 O O . GLY A 1 180 ? -50.781 -8.572 70.957 1.00 94.38 180 GLY A O 1
ATOM 1428 N N . LEU A 1 181 ? -48.788 -7.757 70.309 1.00 93.62 181 LEU A N 1
ATOM 1429 C CA . LEU A 1 181 ? -48.408 -7.268 71.637 1.00 93.62 181 LEU A CA 1
ATOM 1430 C C . LEU A 1 181 ? -49.323 -6.128 72.107 1.00 93.62 181 LEU A C 1
ATOM 1432 O O . LEU A 1 181 ? -49.681 -6.087 73.278 1.00 93.62 181 LEU A O 1
ATOM 1436 N N . LEU A 1 182 ? -49.716 -5.223 71.207 1.00 95.19 182 LEU A N 1
ATOM 1437 C CA . LEU A 1 182 ? -50.636 -4.131 71.524 1.00 95.19 182 LEU A CA 1
ATOM 1438 C C . LEU A 1 182 ? -52.006 -4.666 71.964 1.00 95.19 182 LEU A C 1
ATOM 1440 O O . LEU A 1 182 ? -52.508 -4.256 73.004 1.00 95.19 182 LEU A O 1
ATOM 1444 N N . ALA A 1 183 ? -52.557 -5.639 71.232 1.00 94.75 183 ALA A N 1
ATOM 1445 C CA . ALA A 1 183 ? -53.823 -6.276 71.595 1.00 94.75 183 ALA A CA 1
ATOM 1446 C C . ALA A 1 183 ? -53.757 -7.002 72.953 1.00 94.75 183 ALA A C 1
ATOM 1448 O O . ALA A 1 183 ? -54.728 -7.011 73.705 1.00 94.75 183 ALA A O 1
ATOM 1449 N N . GLU A 1 184 ? -52.608 -7.598 73.286 1.00 94.62 184 GLU A N 1
ATOM 1450 C CA . GLU A 1 184 ? -52.376 -8.216 74.595 1.00 94.62 184 GLU A CA 1
ATOM 1451 C C . GLU A 1 184 ? -52.317 -7.169 75.717 1.00 94.62 184 GLU A C 1
ATOM 1453 O O . GLU A 1 184 ? -52.911 -7.372 76.774 1.00 94.62 184 GLU A O 1
ATOM 1458 N N . ILE A 1 185 ? -51.643 -6.037 75.481 1.00 93.44 185 ILE A N 1
ATOM 1459 C CA . ILE A 1 185 ? -51.607 -4.911 76.425 1.00 93.44 185 ILE A CA 1
ATOM 1460 C C . ILE A 1 185 ? -53.025 -4.386 76.679 1.00 93.44 185 ILE A C 1
ATOM 1462 O O . ILE A 1 185 ? -53.391 -4.201 77.839 1.00 93.44 185 ILE A O 1
ATOM 1466 N N . ASP A 1 186 ? -53.829 -4.196 75.629 1.00 95.38 186 ASP A N 1
ATOM 1467 C CA . ASP A 1 186 ? -55.216 -3.734 75.753 1.00 95.38 186 ASP A CA 1
ATOM 1468 C C . ASP A 1 186 ? -56.068 -4.727 76.560 1.00 95.38 186 ASP A C 1
ATOM 1470 O O . ASP A 1 186 ? -56.749 -4.324 77.504 1.00 95.38 186 ASP A O 1
ATOM 1474 N N . ARG A 1 187 ? -55.956 -6.034 76.278 1.00 95.00 187 ARG A N 1
ATOM 1475 C CA . ARG A 1 187 ? -56.656 -7.084 77.039 1.00 95.00 187 ARG A CA 1
ATOM 1476 C C . ARG A 1 187 ? -56.267 -7.089 78.518 1.00 95.00 187 ARG A C 1
ATOM 1478 O O . ARG A 1 187 ? -57.132 -7.116 79.385 1.00 95.00 187 ARG A O 1
ATOM 1485 N N . VAL A 1 188 ? -54.968 -7.050 78.824 1.00 94.31 188 VAL A N 1
ATOM 1486 C CA . VAL A 1 188 ? -54.481 -7.009 80.215 1.00 94.31 188 VAL A CA 1
ATOM 1487 C C . VAL A 1 188 ? -54.943 -5.730 80.916 1.00 94.31 188 VAL A C 1
ATOM 1489 O O . VAL A 1 188 ? -55.194 -5.730 82.123 1.00 94.31 188 VAL A O 1
ATOM 1492 N N . GLN A 1 189 ? -55.064 -4.623 80.185 1.00 94.50 189 GLN A N 1
ATOM 1493 C CA . GLN A 1 189 ? -55.592 -3.384 80.735 1.00 94.50 189 GLN A CA 1
ATOM 1494 C C . GLN A 1 189 ? -57.087 -3.489 81.063 1.00 94.50 189 GLN A C 1
ATOM 1496 O O . GLN A 1 189 ? -57.487 -3.035 82.138 1.00 94.50 189 GLN A O 1
ATOM 1501 N N . GLU A 1 190 ? -57.888 -4.123 80.205 1.00 94.12 190 GLU A N 1
ATOM 1502 C CA . GLU A 1 190 ? -59.293 -4.444 80.493 1.00 94.12 190 GLU A CA 1
ATOM 1503 C C . GLU A 1 190 ? -59.423 -5.358 81.719 1.00 94.12 190 GLU A C 1
ATOM 1505 O O . GLU A 1 190 ? -60.159 -5.026 82.651 1.00 94.12 190 GLU A O 1
ATOM 1510 N N . ASP A 1 191 ? -58.648 -6.445 81.790 1.00 92.81 191 ASP A N 1
ATOM 1511 C CA . ASP A 1 191 ? -58.647 -7.359 82.942 1.00 92.81 191 ASP A CA 1
ATOM 1512 C C . ASP A 1 191 ? -58.289 -6.626 84.246 1.00 92.81 191 ASP A C 1
ATOM 1514 O O . ASP A 1 191 ? -58.943 -6.804 85.277 1.00 92.81 191 ASP A O 1
ATOM 1518 N N . ASN A 1 192 ? -57.292 -5.736 84.211 1.00 93.88 192 ASN A N 1
ATOM 1519 C CA . ASN A 1 192 ? -56.928 -4.904 85.359 1.00 93.88 192 ASN A CA 1
ATOM 1520 C C . ASN A 1 192 ? -58.046 -3.931 85.765 1.00 93.88 192 ASN A C 1
ATOM 1522 O O . ASN A 1 192 ? -58.230 -3.685 86.961 1.00 93.88 192 ASN A O 1
ATOM 1526 N N . GLN A 1 193 ? -58.793 -3.364 84.813 1.00 93.44 193 GLN A N 1
ATOM 1527 C CA . GLN A 1 193 ? -59.962 -2.536 85.125 1.00 93.44 193 GLN A CA 1
ATOM 1528 C C . GLN A 1 193 ? -61.070 -3.362 85.780 1.00 93.44 193 GLN A C 1
ATOM 1530 O O . GLN A 1 193 ? -61.616 -2.933 86.796 1.00 93.44 193 GLN A O 1
ATOM 1535 N N . ILE A 1 194 ? -61.343 -4.564 85.268 1.00 93.94 194 ILE A N 1
ATOM 1536 C CA . ILE A 1 194 ? -62.325 -5.487 85.850 1.00 93.94 194 ILE A CA 1
ATOM 1537 C C . ILE A 1 194 ? -61.931 -5.844 87.285 1.00 93.94 194 ILE A C 1
ATOM 1539 O O . ILE A 1 194 ? -62.766 -5.759 88.187 1.00 93.94 194 ILE A O 1
ATOM 1543 N N . LEU A 1 195 ? -60.663 -6.191 87.520 1.00 91.69 195 LEU A N 1
ATOM 1544 C CA . LEU A 1 195 ? -60.146 -6.492 88.857 1.00 91.69 195 LEU A CA 1
ATOM 1545 C C . LEU A 1 195 ? -60.265 -5.294 89.805 1.00 91.69 195 LEU A C 1
ATOM 1547 O O . LEU A 1 195 ? -60.638 -5.470 90.964 1.00 91.69 195 LEU A O 1
ATOM 1551 N N . ARG A 1 196 ? -59.997 -4.070 89.332 1.00 90.69 196 ARG A N 1
ATOM 1552 C CA . ARG A 1 196 ? -60.206 -2.848 90.129 1.00 90.69 196 ARG A CA 1
ATOM 1553 C C . ARG A 1 196 ? -61.669 -2.653 90.499 1.00 90.69 196 ARG A C 1
ATOM 1555 O O . ARG A 1 196 ? -61.950 -2.398 91.665 1.00 90.69 196 ARG A O 1
ATOM 1562 N N . SER A 1 197 ? -62.584 -2.821 89.545 1.00 88.81 197 SER A N 1
ATOM 1563 C CA . SER A 1 197 ? -64.016 -2.770 89.834 1.00 88.81 197 SER A CA 1
ATOM 1564 C C . SER A 1 197 ? -64.400 -3.846 90.850 1.00 88.81 197 SER A C 1
ATOM 1566 O O . SER A 1 197 ? -65.059 -3.533 91.832 1.00 88.81 197 SER A O 1
ATOM 1568 N N . GLN A 1 198 ? -63.948 -5.096 90.682 1.00 91.44 198 GLN A N 1
ATOM 1569 C CA . GLN A 1 198 ? -64.185 -6.176 91.654 1.00 91.44 198 GLN A CA 1
ATOM 1570 C C . GLN A 1 198 ? -63.684 -5.821 93.058 1.00 91.44 198 GLN A C 1
ATOM 1572 O O . GLN A 1 198 ? -64.400 -6.057 94.031 1.00 91.44 198 GLN A O 1
ATOM 1577 N N . LEU A 1 199 ? -62.489 -5.237 93.167 1.00 87.69 199 LEU A N 1
ATOM 1578 C CA . LEU A 1 199 ? -61.931 -4.795 94.441 1.00 87.69 199 LEU A CA 1
ATOM 1579 C C . LEU A 1 199 ? -62.796 -3.705 95.087 1.00 87.69 199 LEU A C 1
ATOM 1581 O O . LEU A 1 199 ? -63.084 -3.795 96.276 1.00 87.69 199 LEU A O 1
ATOM 1585 N N . GLU A 1 200 ? -63.267 -2.733 94.306 1.00 87.06 200 GLU A N 1
ATOM 1586 C CA . GLU A 1 200 ? -64.165 -1.669 94.769 1.00 87.06 200 GLU A CA 1
ATOM 1587 C C . GLU A 1 200 ? -65.488 -2.234 95.319 1.00 87.06 200 GLU A C 1
ATOM 1589 O O . GLU A 1 200 ? -65.918 -1.847 96.407 1.00 87.06 200 GLU A O 1
ATOM 1594 N N . TRP A 1 201 ? -66.095 -3.220 94.643 1.00 82.75 201 TRP A N 1
ATOM 1595 C CA . TRP A 1 201 ? -67.300 -3.903 95.141 1.00 82.75 201 TRP A CA 1
ATOM 1596 C C . TRP A 1 201 ? -67.057 -4.657 96.458 1.00 82.75 201 TRP A C 1
ATOM 1598 O O . TRP A 1 201 ? -67.928 -4.670 97.333 1.00 82.75 201 TRP A O 1
ATOM 1608 N N . VAL A 1 202 ? -65.892 -5.294 96.616 1.00 82.56 202 VAL A N 1
ATOM 1609 C CA . VAL A 1 202 ? -65.518 -5.990 97.860 1.00 82.56 202 VAL A CA 1
ATOM 1610 C C . VAL A 1 202 ? -65.305 -4.997 99.000 1.00 82.56 202 VAL A C 1
ATOM 1612 O O . VAL A 1 202 ? -65.787 -5.246 100.106 1.00 82.56 202 VAL A O 1
ATOM 1615 N N . ASP A 1 203 ? -64.643 -3.873 98.734 1.00 81.56 203 ASP A N 1
ATOM 1616 C CA . ASP A 1 203 ? -64.385 -2.829 99.730 1.00 81.56 203 ASP A CA 1
ATOM 1617 C C . ASP A 1 203 ? -65.703 -2.188 100.210 1.00 81.56 203 ASP A C 1
ATOM 1619 O O . ASP A 1 203 ? -65.952 -2.080 101.414 1.00 81.56 203 ASP A O 1
ATOM 1623 N N . LEU A 1 204 ? -66.631 -1.912 99.283 1.00 78.50 204 LEU A N 1
ATOM 1624 C CA . LEU A 1 204 ? -68.008 -1.491 99.585 1.00 78.50 204 LEU A CA 1
ATOM 1625 C C . LEU A 1 204 ? -68.769 -2.533 100.426 1.00 78.50 204 LEU A C 1
ATOM 1627 O O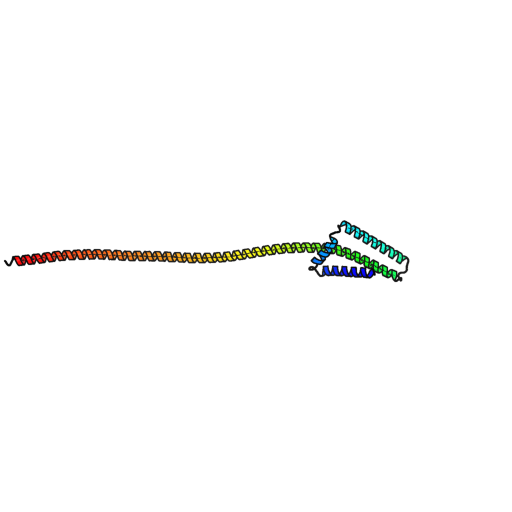 . LEU A 1 204 ? -69.466 -2.174 101.377 1.00 78.50 204 LEU A O 1
ATOM 1631 N N . SER A 1 205 ? -68.623 -3.829 100.121 1.00 73.06 205 SER A N 1
ATOM 1632 C CA . SER A 1 205 ? -69.237 -4.910 100.909 1.00 73.06 205 SER A CA 1
ATOM 1633 C C . SER A 1 205 ? -68.639 -5.035 102.318 1.00 73.06 205 SER A C 1
ATOM 1635 O O . SER A 1 205 ? -69.343 -5.415 103.261 1.00 73.06 205 SER A O 1
ATOM 1637 N N . TYR A 1 206 ? -67.355 -4.721 102.486 1.00 68.69 206 TYR A N 1
ATOM 1638 C CA . TYR A 1 206 ? -66.675 -4.748 103.779 1.00 68.69 206 TYR A CA 1
ATOM 1639 C C . TYR A 1 206 ? -67.051 -3.533 104.652 1.00 68.69 206 TYR A C 1
ATOM 1641 O O . TYR A 1 206 ? -67.333 -3.698 105.847 1.00 68.69 206 TYR A O 1
ATOM 1649 N N . ASP A 1 207 ? -67.158 -2.334 104.066 1.00 66.06 207 ASP A N 1
ATOM 1650 C CA . ASP A 1 207 ? -67.649 -1.126 104.757 1.00 66.06 207 ASP A CA 1
ATOM 1651 C C . ASP A 1 207 ? -69.123 -1.270 105.200 1.00 66.06 207 ASP A C 1
ATOM 1653 O O . ASP A 1 207 ? -69.502 -0.879 106.308 1.00 66.06 207 ASP A O 1
ATOM 1657 N N . ASP A 1 208 ? -69.963 -1.929 104.395 1.00 61.50 208 ASP A N 1
ATOM 1658 C CA . ASP A 1 208 ? -71.364 -2.197 104.750 1.00 61.50 208 ASP A CA 1
ATOM 1659 C C . ASP A 1 208 ? -71.500 -3.214 105.904 1.00 61.50 208 ASP A C 1
ATOM 1661 O O . ASP A 1 208 ? -72.246 -3.008 106.871 1.00 61.50 208 ASP A O 1
ATOM 1665 N N . LYS A 1 209 ? -70.686 -4.281 105.897 1.00 60.75 209 LYS A N 1
ATOM 1666 C CA . LYS A 1 209 ? -70.626 -5.252 107.009 1.00 60.75 209 LYS A CA 1
ATOM 1667 C C . LYS A 1 209 ? -70.147 -4.618 108.316 1.00 60.75 209 LYS A C 1
ATOM 1669 O O . LYS A 1 209 ? -70.680 -4.939 109.383 1.00 60.75 209 LYS A O 1
ATOM 1674 N N . THR A 1 210 ? -69.180 -3.704 108.263 1.00 59.28 210 THR A N 1
ATOM 1675 C CA . THR A 1 210 ? -68.686 -2.996 109.457 1.00 59.28 210 THR A CA 1
ATOM 1676 C C . THR A 1 210 ? -69.681 -1.950 109.977 1.00 59.28 210 THR A C 1
ATOM 1678 O O . THR A 1 210 ? -69.847 -1.833 111.197 1.00 59.28 210 THR A O 1
ATOM 1681 N N . LYS A 1 211 ? -70.448 -1.275 109.107 1.00 56.84 211 LYS A N 1
ATOM 1682 C CA . LYS A 1 211 ? -71.605 -0.448 109.513 1.00 56.84 211 LYS A CA 1
ATOM 1683 C C . LYS A 1 211 ? -72.708 -1.265 110.184 1.00 56.84 211 LYS A C 1
ATOM 1685 O O . LYS A 1 211 ? -73.243 -0.838 111.212 1.00 56.84 211 LYS A O 1
ATOM 1690 N N . HIS A 1 212 ? -73.027 -2.448 109.663 1.00 55.41 212 HIS A N 1
ATOM 1691 C CA . HIS A 1 212 ? -74.026 -3.332 110.266 1.00 55.41 212 HIS A CA 1
ATOM 1692 C C . HIS A 1 212 ? -73.585 -3.928 111.612 1.00 55.41 212 HIS A C 1
ATOM 1694 O O . HIS A 1 212 ? -74.423 -4.074 112.504 1.00 55.41 212 HIS A O 1
ATOM 1700 N N . ALA A 1 213 ? -72.291 -4.200 111.809 1.00 55.16 213 ALA A N 1
ATOM 1701 C CA . ALA A 1 213 ? -71.748 -4.596 113.112 1.00 55.16 213 ALA A CA 1
ATOM 1702 C C . ALA A 1 213 ? -71.820 -3.454 114.145 1.00 55.16 213 ALA A C 1
ATOM 1704 O O . ALA A 1 213 ? -72.147 -3.689 115.308 1.00 55.16 213 ALA A O 1
ATOM 1705 N N . ARG A 1 214 ? -71.601 -2.202 113.720 1.00 52.44 214 ARG A N 1
ATOM 1706 C CA . ARG A 1 214 ? -71.663 -1.019 114.597 1.00 52.44 214 ARG A CA 1
ATOM 1707 C C . ARG A 1 214 ? -73.101 -0.637 114.996 1.00 52.44 214 ARG A C 1
ATOM 1709 O O . ARG A 1 214 ? -73.304 -0.083 116.069 1.00 52.44 214 ARG A O 1
ATOM 1716 N N . LYS A 1 215 ? -74.109 -0.992 114.188 1.00 54.44 215 LYS A N 1
ATOM 1717 C CA . LYS A 1 215 ? -75.544 -0.756 114.469 1.00 54.44 215 LYS A CA 1
ATOM 1718 C C . LYS A 1 215 ? -76.191 -1.767 115.431 1.00 54.44 215 LYS A C 1
ATOM 1720 O O . LYS A 1 215 ? -77.328 -1.555 115.825 1.00 54.44 215 LYS A O 1
ATOM 1725 N N . ARG A 1 216 ? -75.500 -2.858 115.789 1.00 52.28 216 ARG A N 1
ATOM 1726 C CA . ARG A 1 216 ? -75.964 -3.856 116.780 1.00 52.28 216 ARG A CA 1
ATOM 1727 C C . ARG A 1 216 ? -75.366 -3.654 118.183 1.00 52.28 216 ARG A C 1
ATOM 1729 O O . ARG A 1 216 ? -75.589 -4.485 119.054 1.00 52.28 216 ARG A O 1
ATOM 1736 N N . LEU A 1 217 ? -74.583 -2.590 118.381 1.00 51.09 217 LEU A N 1
ATOM 1737 C CA . LEU A 1 217 ? -73.888 -2.249 119.633 1.00 51.09 217 LEU A CA 1
ATOM 1738 C C . LEU A 1 217 ? -74.436 -0.974 120.313 1.00 51.09 217 LEU A C 1
ATOM 1740 O O . LEU A 1 217 ? -73.811 -0.462 121.238 1.00 51.09 217 LEU A O 1
ATOM 1744 N N . HIS A 1 218 ? -75.602 -0.490 119.880 1.00 43.78 218 HIS A N 1
ATOM 1745 C CA . HIS A 1 218 ? -76.432 0.510 120.560 1.00 43.78 218 HIS A CA 1
ATOM 1746 C C . HIS A 1 218 ? -77.824 -0.075 120.782 1.00 43.78 218 HIS A C 1
ATOM 1748 O O . HIS A 1 218 ? -78.438 0.287 121.807 1.00 43.78 218 HIS A O 1
#

Foldseek 3Di:
DVVVVLVVLVVVLVVVVVCLVVDPPPVVVVLVVVCVVPVPDDPVRVVVVLVVLVVVLVVLVVVLVVVCVVDPPPDPVSVVSVVVSVSSVVSSVSVVVVVVVSVVSVVVVVVVVVVVVVVVVVVVVVVVVVVVVVVVVVVVVVVVVVVVVVVVVVVVVVVVVVVVVVVVVVVVVVVVVVVVVVVVVVVVVVVVVVVVVVVVVVVVVVVVVVVVVVVVPD

InterPro domains:
  IPR008417 B-cell receptor-associated protein 29/31 [PTHR12701] (2-196)

Secondary structure (DSSP, 8-state):
-HHHHHHHHHHHHHHHHHHHHH-TTTHHHHHHHHHHHHTTS-HHHHHHHHHHHHHHHHHHHHHHHHHHHHS-TT-HHHHHHHHHHHHHHHHHHHHHHHHHHHHHHHHHHHHHHHHHHHHHHHHHHHHHHHHHHHHHHHHHHHHHHHHHHHHHHHHHHHHHHHHHHHHHHHHHHHHHHHHHHHHHHHHHHHHHHHHHHHHHHHHHHHHHHHHHHHTT--